Protein AF-S4RP82-F1 (afdb_monomer)

Organism: Petromyzon marinus (NCBI:txid7757)

Foldseek 3Di:
DDDPPPPPPDDDDPVRVVVVVVVVVVVVVVVVVVVVVVVVVVVVVVVVVVVVVVVVLVVLLVVLVVVLVVLVVVLVVLVVVLVVLVVLLVVLVVVLVVLVVVLVVLPVVLVVLVVVLVVQCPDDDPSNDDDVVNVVSVVSNVVSVVSNVVSVVSNVVSVVVSVVSVVVSVVSVVVSVVSVVVSVVSVVVSPDDPPDPPDDDDPCPPDDDDD

Secondary structure (DSSP, 8-state):
------PPPPPPPHHHHHHHHHHHHHHHHHHHHHHHHHHHHHHHHHHHHHHHHHHHHHHHHHHHHHHHHHHHHHHHHHHHHHHHHHHHHHHHHHHHHHHHHHHHHTHHHHHHHHHHHHHHHT--GGG----HHHHHHHHHHHHHHHHHHHHHHHHHHHHHHHHHHHHHHHHHHHHHHHHHHHHHHHHHHHH--TT-TT----S-TT-PPP-

Solvent-accessible surface area (backbone atoms only — not comparable to full-atom values): 11862 Å² total; per-residue (Å²): 134,82,83,82,82,74,75,82,71,90,81,77,52,73,65,60,50,49,55,49,51,50,51,52,51,53,52,51,48,54,53,50,51,53,53,48,50,52,56,49,51,52,49,52,51,51,52,51,50,52,52,49,52,54,50,54,51,48,54,51,45,52,53,47,51,53,47,46,56,52,48,50,55,47,38,56,50,45,51,52,52,44,53,51,50,52,52,49,43,53,54,42,52,50,52,30,54,52,36,52,52,54,44,58,62,48,51,58,60,45,51,51,42,50,50,55,50,52,61,50,72,69,42,62,74,88,69,50,64,95,46,76,63,59,56,48,39,56,50,50,44,54,50,51,51,52,50,42,56,51,33,53,50,52,35,52,53,36,51,55,51,41,54,53,50,53,54,52,45,53,51,46,55,50,53,36,52,56,43,52,52,50,44,52,52,50,51,54,59,62,69,58,52,97,81,37,88,89,65,73,88,60,98,58,81,83,66,78,79,85,129

Radius of gyration: 48.93 Å; Cα contacts (8 Å, |Δi|>4): 76; chains: 1; bounding box: 99×49×144 Å

Nearest PDB structures (foldseek):
  7ung-assembly1_B1  TM=8.845E-01  e=2.059E-11  Homo sapiens
  8otz-assembly1_Cv  TM=8.647E-01  e=1.000E-10  Bos taurus
  8to0-assembly1_AE  TM=8.559E-01  e=5.329E-07  Mus musculus
  8snb-assembly1_8G  TM=8.980E-01  e=2.589E-06  Strongylocentrotus purpuratus
  8iyj-assembly1_A1  TM=8.796E-01  e=6.110E-05  Mus musculus

InterPro domains:
  IPR000435 Tektins [PTHR19960] (6-211)
  IPR048256 Tektin-like [PF03148] (17-210)

Structure (mmCIF, N/CA/C/O backbone):
data_AF-S4RP82-F1
#
_entry.id   AF-S4RP82-F1
#
loop_
_atom_site.group_PDB
_atom_site.id
_atom_site.type_symbol
_atom_site.label_atom_id
_atom_site.label_alt_id
_atom_site.label_comp_id
_atom_site.label_asym_id
_atom_site.label_entity_id
_atom_site.label_seq_id
_atom_site.pdbx_PDB_ins_code
_atom_site.Cartn_x
_atom_site.Cartn_y
_atom_site.Cartn_z
_atom_site.occupancy
_atom_site.B_iso_or_equiv
_atom_site.auth_seq_id
_atom_site.auth_comp_id
_atom_site.auth_asym_id
_atom_site.auth_atom_id
_atom_site.pdbx_PDB_model_num
ATOM 1 N N . MET A 1 1 ? 63.946 39.277 -79.808 1.00 40.47 1 MET A N 1
ATOM 2 C CA . MET A 1 1 ? 64.278 38.768 -78.463 1.00 40.47 1 MET A CA 1
ATOM 3 C C . MET A 1 1 ? 63.716 37.362 -78.322 1.00 40.47 1 MET A C 1
ATOM 5 O O . MET A 1 1 ? 62.527 37.186 -78.526 1.00 40.47 1 MET A O 1
ATOM 9 N N . LEU A 1 2 ? 64.615 36.411 -78.052 1.00 43.19 2 LEU A N 1
ATOM 10 C CA . LEU A 1 2 ? 64.436 35.091 -77.428 1.00 43.19 2 LEU A CA 1
ATOM 11 C C . LEU A 1 2 ? 63.219 34.245 -77.852 1.00 43.19 2 LEU A C 1
ATOM 13 O O . LEU A 1 2 ? 62.169 34.264 -77.219 1.00 43.19 2 LEU A O 1
ATOM 17 N N . GLY A 1 3 ? 63.427 33.405 -78.872 1.00 50.69 3 GLY A N 1
ATOM 18 C CA . GLY A 1 3 ? 62.609 32.214 -79.082 1.00 50.69 3 GLY A CA 1
ATOM 19 C C . GLY A 1 3 ? 62.839 31.228 -77.937 1.00 50.69 3 GLY A C 1
ATOM 20 O O . GLY A 1 3 ? 63.968 30.802 -77.691 1.00 50.69 3 GLY A O 1
ATOM 21 N N . VAL A 1 4 ? 61.775 30.895 -77.212 1.00 53.38 4 VAL A N 1
ATOM 22 C CA . VAL A 1 4 ? 61.801 29.883 -76.155 1.00 53.38 4 VAL A CA 1
ATOM 23 C C . VAL A 1 4 ? 62.087 28.528 -76.806 1.00 53.38 4 VAL A C 1
ATOM 25 O O . VAL A 1 4 ? 61.217 27.926 -77.428 1.00 53.38 4 VAL A O 1
ATOM 28 N N . SER A 1 5 ? 63.329 28.057 -76.686 1.00 54.50 5 SER A N 1
ATOM 29 C CA . SER A 1 5 ? 63.714 26.690 -77.037 1.00 54.50 5 SER A CA 1
ATOM 30 C C . SER A 1 5 ? 63.099 25.737 -76.012 1.00 54.50 5 SER A C 1
ATOM 32 O O . SER A 1 5 ? 63.667 25.473 -74.949 1.00 54.50 5 SER A O 1
ATOM 34 N N . VAL A 1 6 ? 61.886 25.265 -76.296 1.00 61.94 6 VAL A N 1
ATOM 35 C CA . VAL A 1 6 ? 61.278 24.166 -75.546 1.00 61.94 6 VAL A CA 1
ATOM 36 C C . VAL A 1 6 ? 62.047 22.906 -75.929 1.00 61.94 6 VAL A C 1
ATOM 38 O O . VAL A 1 6 ? 61.930 22.421 -77.054 1.00 61.94 6 VAL A O 1
ATOM 41 N N . LYS A 1 7 ? 62.876 22.393 -75.009 1.00 59.62 7 LYS A N 1
ATOM 42 C CA . LYS A 1 7 ? 63.561 21.102 -75.178 1.00 59.62 7 LYS A CA 1
ATOM 43 C C . LYS A 1 7 ? 62.531 20.060 -75.641 1.00 59.62 7 LYS A C 1
ATOM 45 O O . LYS A 1 7 ? 61.513 19.921 -74.958 1.00 59.62 7 LYS A O 1
ATOM 50 N N . PRO A 1 8 ? 62.756 19.319 -76.745 1.00 62.16 8 PRO A N 1
ATOM 51 C CA . PRO A 1 8 ? 61.853 18.238 -77.105 1.00 62.16 8 PRO A CA 1
ATOM 52 C C . PRO A 1 8 ? 61.849 17.241 -75.946 1.00 62.16 8 PRO A C 1
ATOM 54 O O . PRO A 1 8 ? 62.895 16.713 -75.563 1.00 62.16 8 PRO A O 1
ATOM 57 N N . GLY A 1 9 ? 60.677 17.053 -75.337 1.00 72.25 9 GLY A N 1
ATOM 58 C CA . GLY A 1 9 ? 60.501 16.094 -74.254 1.00 72.25 9 GLY A CA 1
ATOM 59 C C . GLY A 1 9 ? 60.969 14.707 -74.693 1.00 72.25 9 GLY A C 1
ATOM 60 O O . GLY A 1 9 ? 60.869 14.354 -75.871 1.00 72.25 9 GLY A O 1
ATOM 61 N N . ARG A 1 10 ? 61.506 13.928 -73.748 1.00 81.00 10 ARG A N 1
ATOM 62 C CA . ARG A 1 10 ? 61.906 12.534 -73.979 1.00 81.00 10 ARG A CA 1
ATOM 63 C C . ARG A 1 10 ? 60.767 11.791 -74.691 1.00 81.00 10 ARG A C 1
ATOM 65 O O . ARG A 1 10 ? 59.638 11.788 -74.206 1.00 81.00 10 ARG A O 1
ATOM 72 N N . ARG A 1 11 ? 61.063 11.192 -75.848 1.00 79.25 11 ARG A N 1
ATOM 73 C CA . ARG A 1 11 ? 60.114 10.352 -76.589 1.00 79.25 11 ARG 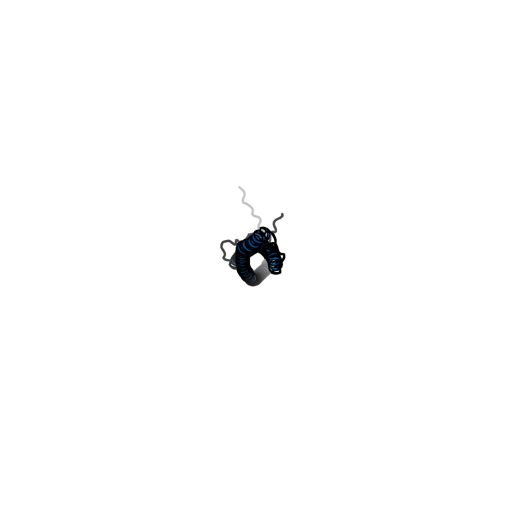A CA 1
ATOM 74 C C . ARG A 1 11 ? 60.120 8.960 -75.974 1.00 79.25 11 ARG A C 1
ATOM 76 O O . ARG A 1 11 ? 61.193 8.414 -75.735 1.00 79.25 11 ARG A O 1
ATOM 83 N N . PHE A 1 12 ? 58.938 8.424 -75.710 1.00 85.38 12 PHE A N 1
ATOM 84 C CA . PHE A 1 12 ? 58.774 7.077 -75.177 1.00 85.38 12 PHE A CA 1
ATOM 85 C C . PHE A 1 12 ? 58.645 6.069 -76.319 1.00 85.38 12 PHE A C 1
ATOM 87 O O . PHE A 1 12 ? 58.091 6.382 -77.377 1.00 85.38 12 PHE A O 1
ATOM 94 N N . THR A 1 13 ? 59.164 4.867 -76.105 1.00 91.19 13 THR A N 1
ATOM 95 C CA . THR A 1 13 ? 58.977 3.729 -77.010 1.00 91.19 13 THR A CA 1
ATOM 96 C C . THR A 1 13 ? 57.573 3.141 -76.857 1.00 91.19 13 THR A C 1
ATOM 98 O O . THR A 1 13 ? 56.897 3.351 -75.850 1.00 91.19 13 THR A O 1
ATOM 101 N N . VAL A 1 14 ? 57.127 2.372 -77.854 1.00 87.94 14 VAL A N 1
ATOM 102 C CA . VAL A 1 14 ? 55.831 1.672 -77.801 1.00 87.94 14 VAL A CA 1
ATOM 103 C C . VAL A 1 14 ? 55.762 0.720 -76.597 1.00 87.94 14 VAL A C 1
ATOM 105 O O . VAL A 1 14 ? 54.728 0.658 -75.940 1.00 87.94 14 VAL A O 1
ATOM 108 N N . GLY A 1 15 ? 56.875 0.060 -76.247 1.00 92.50 15 GLY A N 1
ATOM 109 C CA . GLY A 1 15 ? 56.981 -0.768 -75.039 1.00 92.50 15 GLY A CA 1
ATOM 110 C C . GLY A 1 15 ? 56.758 0.029 -73.749 1.00 92.50 15 GLY A C 1
ATOM 111 O O . GLY A 1 15 ? 55.872 -0.311 -72.976 1.00 92.50 15 GLY A O 1
ATOM 112 N N . GLU A 1 16 ? 57.454 1.160 -73.569 1.00 89.94 16 GLU A N 1
ATOM 113 C CA . GLU A 1 16 ? 57.267 2.033 -72.391 1.00 89.94 16 GLU A CA 1
ATOM 114 C C . GLU A 1 16 ? 55.829 2.580 -72.273 1.00 89.94 16 GLU A C 1
ATOM 116 O O . GLU A 1 16 ? 55.328 2.801 -71.166 1.00 89.94 16 GLU A O 1
ATOM 121 N N . TRP A 1 17 ? 55.146 2.809 -73.402 1.00 89.12 17 TRP A N 1
ATOM 122 C CA . TRP A 1 17 ? 53.734 3.199 -73.412 1.00 89.12 17 TRP A CA 1
ATOM 123 C C . TRP A 1 17 ? 52.813 2.055 -72.969 1.00 89.12 17 TRP A C 1
ATOM 125 O O . TRP A 1 17 ? 51.927 2.289 -72.142 1.00 89.12 17 TRP A O 1
ATOM 135 N N . HIS A 1 18 ? 53.044 0.830 -73.455 1.00 93.81 18 HIS A N 1
ATOM 136 C CA . HIS A 1 18 ? 52.304 -0.357 -73.019 1.00 93.81 18 HIS A CA 1
ATOM 137 C C . HIS A 1 18 ? 52.512 -0.647 -71.530 1.00 93.81 18 HIS A C 1
ATOM 139 O O . HIS A 1 18 ? 51.520 -0.779 -70.816 1.00 93.81 18 HIS A O 1
ATOM 145 N N . ASP A 1 19 ? 53.756 -0.628 -71.044 1.00 92.25 19 ASP A N 1
ATOM 146 C CA . ASP A 1 19 ? 54.082 -0.849 -69.629 1.00 92.25 19 ASP A CA 1
ATOM 147 C C . ASP A 1 19 ? 53.399 0.194 -68.729 1.00 92.25 19 ASP A C 1
ATOM 149 O O . ASP A 1 19 ? 52.853 -0.115 -67.666 1.00 92.25 19 ASP A O 1
ATOM 153 N N . SER A 1 20 ? 53.382 1.460 -69.162 1.00 91.75 20 SER A N 1
ATOM 154 C CA . SER A 1 20 ? 52.676 2.530 -68.454 1.00 91.75 20 SER A CA 1
ATOM 155 C C . SER A 1 20 ? 51.159 2.311 -68.454 1.00 91.75 20 SER A C 1
ATOM 157 O O . SER A 1 20 ? 50.519 2.452 -67.409 1.00 91.75 20 SER A O 1
ATOM 159 N N . GLY A 1 21 ? 50.580 1.929 -69.597 1.00 93.00 21 GLY A N 1
ATOM 160 C CA . GLY A 1 21 ? 49.156 1.621 -69.734 1.00 93.00 21 GLY A CA 1
ATOM 161 C C . GLY A 1 21 ? 48.723 0.434 -68.873 1.00 93.00 21 GLY A C 1
ATOM 162 O O . GLY A 1 21 ? 47.712 0.522 -68.172 1.00 93.00 21 GLY A O 1
ATOM 163 N N . GLU A 1 22 ? 49.515 -0.638 -68.851 1.00 94.56 22 GLU A N 1
ATOM 164 C CA . GLU A 1 22 ? 49.288 -1.811 -68.007 1.00 94.56 22 GLU A CA 1
ATOM 165 C C . GLU A 1 22 ? 49.383 -1.448 -66.524 1.00 94.56 22 GLU A C 1
ATOM 167 O O . GLU A 1 22 ? 48.482 -1.773 -65.748 1.00 94.56 22 GLU A O 1
ATOM 172 N N . ARG A 1 23 ? 50.404 -0.680 -66.126 1.00 95.06 23 ARG A N 1
ATOM 173 C CA . ARG A 1 23 ? 50.560 -0.211 -64.743 1.00 95.06 23 ARG A CA 1
ATOM 174 C C . ARG A 1 23 ? 49.388 0.663 -64.292 1.00 95.06 23 ARG A C 1
ATOM 176 O O . ARG A 1 23 ? 48.913 0.514 -63.166 1.00 95.06 23 ARG A O 1
ATOM 183 N N . VAL A 1 24 ? 48.901 1.559 -65.153 1.00 94.50 24 VAL A N 1
ATOM 184 C CA . VAL A 1 24 ? 47.718 2.389 -64.869 1.00 94.50 24 VAL A CA 1
ATOM 185 C C . VAL A 1 24 ? 46.457 1.527 -64.779 1.00 94.50 24 VAL A C 1
ATOM 187 O O . VAL A 1 24 ? 45.679 1.701 -63.841 1.00 94.50 24 VAL A O 1
ATOM 190 N N . SER A 1 25 ? 46.269 0.580 -65.699 1.00 95.75 25 SER A N 1
ATOM 191 C CA . SER A 1 25 ? 45.120 -0.335 -65.714 1.00 95.75 25 SER A CA 1
ATOM 192 C C . SER A 1 25 ? 45.084 -1.229 -64.469 1.00 95.75 25 SER A C 1
ATOM 194 O O . SER A 1 25 ? 44.071 -1.277 -63.768 1.00 95.75 25 SER A O 1
ATOM 196 N N . SER A 1 26 ? 46.213 -1.854 -64.126 1.00 95.75 26 SER A N 1
ATOM 197 C CA . SER A 1 26 ? 46.382 -2.685 -62.930 1.00 95.75 26 SER A CA 1
ATOM 198 C C . SER A 1 26 ? 46.174 -1.873 -61.644 1.00 95.75 26 SER A C 1
ATOM 200 O O . SER A 1 26 ? 45.403 -2.267 -60.765 1.00 95.75 26 SER A O 1
ATOM 202 N N . GLY A 1 27 ? 46.749 -0.666 -61.567 1.00 96.06 27 GLY A N 1
ATOM 203 C CA . GLY A 1 27 ? 46.527 0.252 -60.448 1.00 96.06 27 GLY A CA 1
ATOM 204 C C . GLY A 1 27 ? 45.064 0.689 -60.304 1.00 96.06 27 GLY A C 1
ATOM 205 O O . GLY A 1 27 ? 44.546 0.764 -59.187 1.00 96.06 27 GLY A O 1
ATOM 206 N N . ALA A 1 28 ? 44.367 0.946 -61.414 1.00 95.69 28 ALA A N 1
ATOM 207 C CA . ALA A 1 28 ? 42.941 1.263 -61.409 1.00 95.69 28 ALA A CA 1
ATOM 208 C C . ALA A 1 28 ? 42.093 0.061 -60.966 1.00 95.69 28 ALA A C 1
ATOM 210 O O . ALA A 1 28 ? 41.152 0.235 -60.190 1.00 95.69 28 ALA A O 1
ATOM 211 N N . GLN A 1 29 ? 42.437 -1.151 -61.408 1.00 96.44 29 GLN A N 1
ATOM 212 C CA . GLN A 1 29 ? 41.754 -2.378 -61.007 1.00 96.44 29 GLN A CA 1
ATOM 213 C C . GLN A 1 29 ? 41.885 -2.626 -59.500 1.00 96.44 29 GLN A C 1
ATOM 215 O O . GLN A 1 29 ? 40.865 -2.738 -58.822 1.00 96.44 29 GLN A O 1
ATOM 220 N N . SER A 1 30 ? 43.103 -2.560 -58.956 1.00 96.44 30 SER A N 1
ATOM 221 C CA . SER A 1 30 ? 43.349 -2.698 -57.515 1.00 96.44 30 SER A CA 1
ATOM 222 C C . SER A 1 30 ? 42.544 -1.682 -56.688 1.00 96.44 30 SER A C 1
ATOM 224 O O . SER A 1 30 ? 41.874 -2.047 -55.721 1.00 96.44 30 SER A O 1
ATOM 226 N N . ARG A 1 31 ? 42.500 -0.408 -57.111 1.00 95.94 31 ARG A N 1
ATOM 227 C CA . ARG A 1 31 ? 41.681 0.624 -56.444 1.00 95.94 31 ARG A CA 1
ATOM 228 C C . ARG A 1 31 ? 40.180 0.326 -56.513 1.00 95.94 31 ARG A C 1
ATOM 230 O O . ARG A 1 31 ? 39.471 0.578 -55.537 1.00 95.94 31 ARG A O 1
ATOM 237 N N . ARG A 1 32 ? 39.680 -0.196 -57.641 1.00 96.06 32 ARG A N 1
ATOM 238 C CA . ARG A 1 32 ? 38.273 -0.613 -57.780 1.00 96.06 32 ARG A CA 1
ATOM 239 C C . ARG A 1 32 ? 37.935 -1.768 -56.845 1.00 96.06 32 ARG A C 1
ATOM 241 O O . ARG A 1 32 ? 36.848 -1.748 -56.267 1.00 96.06 32 ARG A O 1
ATOM 248 N N . ASP A 1 33 ? 38.847 -2.716 -56.673 1.00 97.06 33 ASP A N 1
ATOM 249 C CA . ASP A 1 33 ? 38.646 -3.877 -55.805 1.00 97.06 33 ASP A CA 1
ATOM 250 C C . ASP A 1 33 ? 38.643 -3.474 -54.325 1.00 97.06 33 ASP A C 1
ATOM 252 O O . ASP A 1 33 ? 37.697 -3.806 -53.610 1.00 97.06 33 ASP A O 1
ATOM 256 N N . VAL A 1 34 ? 39.586 -2.628 -53.890 1.00 96.88 34 VAL A N 1
ATOM 257 C CA . VAL A 1 34 ? 39.577 -2.044 -52.532 1.00 96.88 34 VAL A CA 1
ATOM 258 C C . VAL A 1 34 ? 38.295 -1.239 -52.287 1.00 96.88 34 VAL A C 1
ATOM 260 O O . VAL A 1 34 ? 37.609 -1.442 -51.286 1.00 96.88 34 VAL A O 1
ATOM 263 N N . SER A 1 35 ? 37.906 -0.368 -53.225 1.00 97.25 35 SER A N 1
ATOM 264 C CA . SER A 1 35 ? 36.664 0.412 -53.122 1.00 97.25 35 SER A CA 1
ATOM 265 C C . SER A 1 35 ? 35.413 -0.472 -53.074 1.00 97.25 35 SER A C 1
ATOM 267 O O . SER A 1 35 ? 34.431 -0.140 -52.403 1.00 97.25 35 SER A O 1
ATOM 269 N N . ARG A 1 36 ? 35.404 -1.592 -53.804 1.00 96.81 36 ARG A N 1
ATOM 270 C CA . ARG A 1 36 ? 34.314 -2.572 -53.757 1.00 96.81 36 ARG A CA 1
ATOM 271 C C . ARG A 1 36 ? 34.254 -3.240 -52.386 1.00 96.81 36 ARG A C 1
ATOM 273 O O . ARG A 1 36 ? 33.168 -3.261 -51.814 1.00 96.81 36 ARG A O 1
ATOM 280 N N . SER A 1 37 ? 35.392 -3.697 -51.863 1.00 97.44 37 SER A N 1
ATOM 281 C CA . SER A 1 37 ? 35.497 -4.331 -50.545 1.00 97.44 37 SER A CA 1
ATOM 282 C C . SER A 1 37 ? 34.969 -3.416 -49.442 1.00 97.44 37 SER A C 1
ATOM 284 O O . SER A 1 37 ? 34.031 -3.785 -48.743 1.00 97.44 37 SER A O 1
ATOM 286 N N . VAL A 1 38 ? 35.463 -2.174 -49.369 1.00 97.19 38 VAL A N 1
ATOM 287 C CA . VAL A 1 38 ? 35.032 -1.197 -48.351 1.00 97.19 38 VAL A CA 1
ATOM 288 C C . VAL A 1 38 ? 33.531 -0.913 -48.441 1.00 97.19 38 VAL A C 1
ATOM 290 O O . VAL A 1 38 ? 32.840 -0.857 -47.429 1.00 97.19 38 VAL A O 1
ATOM 293 N N . ARG A 1 39 ? 32.975 -0.763 -49.652 1.00 96.69 39 ARG A N 1
ATOM 294 C CA . ARG A 1 39 ? 31.526 -0.546 -49.820 1.00 96.69 39 ARG A CA 1
ATOM 295 C C . ARG A 1 39 ? 30.692 -1.769 -49.453 1.00 96.69 39 ARG A C 1
ATOM 297 O O . ARG A 1 39 ? 29.528 -1.602 -49.095 1.00 96.69 39 ARG A O 1
ATOM 304 N N . GLN A 1 40 ? 31.220 -2.976 -49.626 1.00 97.12 40 GLN A N 1
ATOM 305 C CA . GLN A 1 40 ? 30.537 -4.205 -49.233 1.00 97.12 40 GLN A CA 1
ATOM 306 C C . GLN A 1 40 ? 30.548 -4.358 -47.712 1.00 97.12 40 GLN A C 1
ATOM 308 O O . GLN A 1 40 ? 29.496 -4.598 -47.126 1.00 97.12 40 GLN A O 1
ATOM 313 N N . GLU A 1 41 ? 31.694 -4.123 -47.082 1.00 97.00 41 GLU A N 1
ATOM 314 C CA . GLU A 1 41 ? 31.848 -4.123 -45.628 1.00 97.00 41 GLU A CA 1
ATOM 315 C C . GLU A 1 41 ? 30.962 -3.059 -44.967 1.00 97.00 41 GLU A C 1
ATOM 317 O O . GLU A 1 41 ? 30.207 -3.369 -44.050 1.00 97.00 41 GLU A O 1
ATOM 322 N N . ALA A 1 42 ? 30.938 -1.834 -45.500 1.00 96.12 42 ALA A N 1
ATOM 323 C CA . ALA A 1 42 ? 30.072 -0.769 -44.996 1.00 96.12 42 ALA A CA 1
ATOM 324 C C . ALA A 1 42 ? 28.576 -1.117 -45.098 1.00 96.12 42 ALA A C 1
ATOM 326 O O . ALA A 1 42 ? 27.801 -0.790 -44.199 1.00 96.12 42 ALA A O 1
ATOM 327 N N . ARG A 1 43 ? 28.151 -1.788 -46.181 1.00 96.50 43 ARG A N 1
ATOM 328 C CA . ARG A 1 43 ? 26.769 -2.281 -46.307 1.00 96.50 43 ARG A CA 1
ATOM 329 C C . ARG A 1 43 ? 26.475 -3.361 -45.278 1.00 96.50 43 ARG A C 1
ATOM 331 O O . ARG A 1 43 ? 25.469 -3.257 -44.589 1.00 96.50 43 ARG A O 1
ATOM 338 N N . HIS A 1 44 ? 27.372 -4.335 -45.148 1.00 96.38 44 HIS A N 1
ATOM 339 C CA . HIS A 1 44 ? 27.233 -5.413 -44.178 1.00 96.38 44 HIS A CA 1
ATOM 340 C C . HIS A 1 44 ? 27.112 -4.875 -42.748 1.00 96.38 44 HIS A C 1
ATOM 342 O O . HIS A 1 44 ? 26.172 -5.232 -42.045 1.00 96.38 44 HIS A O 1
ATOM 348 N N . LEU A 1 45 ? 27.990 -3.948 -42.356 1.00 95.12 45 LEU A N 1
ATOM 349 C CA . LEU A 1 45 ? 27.961 -3.318 -41.038 1.00 95.12 45 LEU A CA 1
ATOM 350 C C . LEU A 1 45 ? 26.664 -2.536 -40.803 1.00 95.12 45 LEU A C 1
ATOM 352 O O . LEU A 1 45 ? 26.079 -2.618 -39.725 1.00 95.12 45 LEU A O 1
ATOM 356 N N . ARG A 1 46 ? 26.181 -1.796 -41.809 1.00 93.94 46 ARG A N 1
ATOM 357 C CA . ARG A 1 46 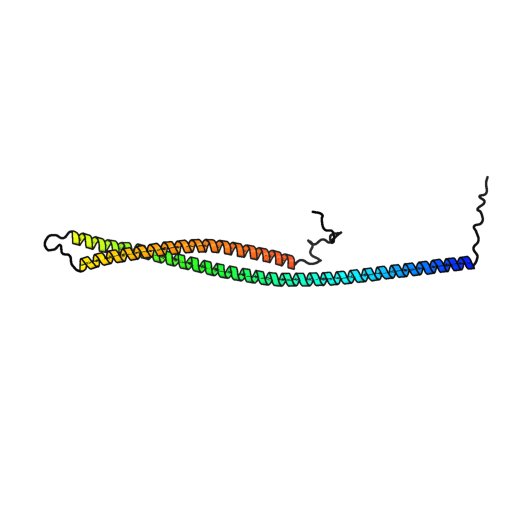? 24.910 -1.066 -41.710 1.00 93.94 46 ARG A CA 1
ATOM 358 C C . ARG A 1 46 ? 23.731 -2.016 -41.516 1.00 93.94 46 ARG A C 1
ATOM 360 O O . ARG A 1 46 ? 22.865 -1.741 -40.689 1.00 93.94 46 ARG A O 1
ATOM 367 N N . ASP A 1 47 ? 23.696 -3.113 -42.263 1.00 96.06 47 ASP A N 1
ATOM 368 C CA . ASP A 1 47 ? 22.614 -4.092 -42.184 1.00 96.06 47 ASP A CA 1
ATOM 369 C C . ASP A 1 47 ? 22.658 -4.845 -40.844 1.00 96.06 47 ASP A C 1
ATOM 371 O O . ASP A 1 47 ? 21.625 -4.998 -40.192 1.00 96.06 47 ASP A O 1
ATOM 375 N N . GLN A 1 48 ? 23.854 -5.220 -40.376 1.00 96.19 48 GLN A N 1
ATOM 376 C CA . GLN A 1 48 ? 24.064 -5.815 -39.055 1.00 96.19 48 GLN A CA 1
ATOM 377 C C . GLN A 1 48 ? 23.626 -4.864 -37.934 1.00 96.19 48 GLN A C 1
ATOM 379 O O . GLN A 1 48 ? 22.849 -5.263 -37.069 1.00 96.19 48 GLN A O 1
ATOM 384 N N . SER A 1 49 ? 24.066 -3.603 -37.969 1.00 92.38 49 SER A N 1
ATOM 385 C CA . SER A 1 49 ? 23.690 -2.592 -36.976 1.00 92.38 49 SER A CA 1
ATOM 386 C C . SER A 1 49 ? 22.184 -2.344 -36.969 1.00 92.38 49 SER A C 1
ATOM 388 O O . SER A 1 49 ? 21.595 -2.266 -35.898 1.00 92.38 49 SER A O 1
ATOM 390 N N . ASN A 1 50 ? 21.547 -2.252 -38.139 1.00 92.25 50 ASN A N 1
ATOM 391 C CA . ASN A 1 50 ? 20.099 -2.067 -38.245 1.00 92.25 50 ASN A CA 1
ATOM 392 C C . ASN A 1 50 ? 19.332 -3.256 -37.651 1.00 92.25 50 ASN A C 1
ATOM 394 O O . ASN A 1 50 ? 18.365 -3.067 -36.916 1.00 92.25 50 ASN A O 1
ATOM 398 N N . ASN A 1 51 ? 19.770 -4.482 -37.946 1.00 95.94 51 ASN A N 1
ATOM 399 C CA . ASN A 1 51 ? 19.162 -5.683 -37.383 1.00 95.94 51 ASN A CA 1
ATOM 400 C C . ASN A 1 51 ? 19.334 -5.730 -35.863 1.00 95.94 51 ASN A C 1
ATOM 402 O O . ASN A 1 51 ? 18.354 -5.970 -35.164 1.00 95.94 51 ASN A O 1
ATOM 406 N N . GLN A 1 52 ? 20.536 -5.444 -35.357 1.00 94.44 52 GLN A N 1
ATOM 407 C CA . GLN A 1 52 ? 20.797 -5.398 -33.920 1.00 94.44 52 GLN A CA 1
ATOM 408 C C . GLN A 1 52 ? 19.917 -4.351 -33.228 1.00 94.44 52 GLN A C 1
ATOM 410 O O . GLN A 1 52 ? 19.227 -4.678 -32.273 1.00 94.44 52 GLN A O 1
ATOM 415 N N . THR A 1 53 ? 19.842 -3.129 -33.766 1.00 91.31 53 THR A N 1
ATOM 416 C CA . THR A 1 53 ? 18.984 -2.069 -33.215 1.00 91.31 53 THR A CA 1
ATOM 417 C C . THR A 1 53 ? 17.516 -2.487 -33.160 1.00 91.31 53 THR A C 1
ATOM 419 O O . THR A 1 53 ? 16.856 -2.240 -32.157 1.00 91.31 53 THR A O 1
ATOM 422 N N . LYS A 1 54 ? 16.990 -3.144 -34.203 1.00 93.56 54 LYS A N 1
ATOM 423 C CA . LYS A 1 54 ? 15.604 -3.640 -34.196 1.00 93.56 54 LYS A CA 1
ATOM 424 C C . LYS A 1 54 ? 15.373 -4.696 -33.118 1.00 93.56 54 LYS A C 1
ATOM 426 O O . LYS A 1 54 ? 14.339 -4.653 -32.459 1.00 93.56 54 LYS A O 1
ATOM 431 N N . TRP A 1 55 ? 16.316 -5.624 -32.950 1.00 96.62 55 TRP A N 1
ATOM 432 C CA . TRP A 1 55 ? 16.238 -6.651 -31.912 1.00 96.62 55 TRP A CA 1
ATOM 433 C C . TRP A 1 55 ? 16.295 -6.049 -30.510 1.00 96.62 55 TRP A C 1
ATOM 435 O O . TRP A 1 55 ? 15.422 -6.345 -29.702 1.00 96.62 55 TRP A O 1
ATOM 445 N N . ASP A 1 56 ? 17.243 -5.149 -30.252 1.00 93.81 56 ASP A N 1
ATOM 446 C CA . ASP A 1 56 ? 17.388 -4.482 -28.953 1.00 93.81 56 ASP A CA 1
ATOM 447 C C . ASP A 1 56 ? 16.154 -3.636 -28.610 1.00 93.81 56 ASP A C 1
ATOM 449 O O . ASP A 1 56 ? 15.689 -3.631 -27.469 1.00 93.81 56 ASP A O 1
ATOM 453 N N . GLN A 1 57 ? 15.585 -2.939 -29.602 1.00 93.19 57 GLN A N 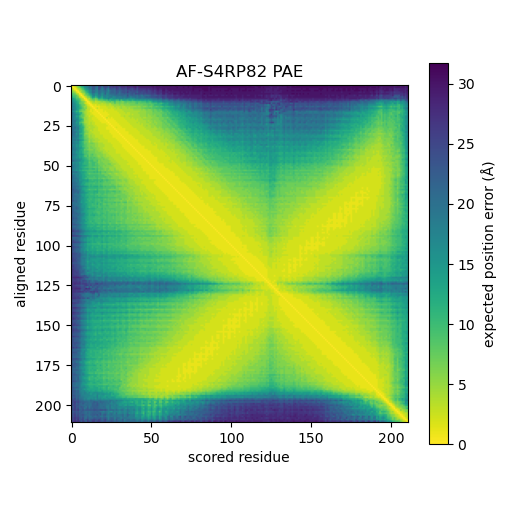1
ATOM 454 C CA . GLN A 1 57 ? 14.336 -2.189 -29.440 1.00 93.19 57 GLN A CA 1
ATOM 455 C C . GLN A 1 57 ? 13.155 -3.111 -29.136 1.00 93.19 57 GLN A C 1
ATOM 457 O O . GLN A 1 57 ? 12.332 -2.784 -28.284 1.00 93.19 57 GLN A O 1
ATOM 462 N N . HIS A 1 58 ? 13.062 -4.254 -29.818 1.00 95.44 58 HIS A N 1
ATOM 463 C CA . HIS A 1 58 ? 12.012 -5.231 -29.559 1.00 95.44 58 HIS A CA 1
ATOM 464 C C . HIS A 1 58 ? 12.123 -5.816 -28.146 1.00 95.44 58 HIS A C 1
ATOM 466 O O . HIS A 1 58 ? 11.149 -5.746 -27.403 1.00 95.44 58 HIS A O 1
ATOM 472 N N . ASP A 1 59 ? 13.305 -6.295 -27.748 1.00 96.75 59 ASP A N 1
ATOM 473 C CA . ASP A 1 59 ? 13.556 -6.839 -26.404 1.00 96.75 59 ASP A CA 1
ATOM 474 C C . ASP A 1 59 ? 13.282 -5.791 -25.313 1.00 96.75 59 ASP A C 1
ATOM 476 O O . ASP A 1 59 ? 12.585 -6.075 -24.339 1.00 96.75 59 ASP A O 1
ATOM 480 N N . SER A 1 60 ? 13.727 -4.544 -25.508 1.00 95.38 60 SER A N 1
ATOM 481 C CA . SER A 1 60 ? 13.442 -3.446 -24.572 1.00 95.38 60 SER A CA 1
ATOM 482 C C . SER A 1 60 ? 11.941 -3.173 -24.438 1.00 95.38 60 SER A C 1
A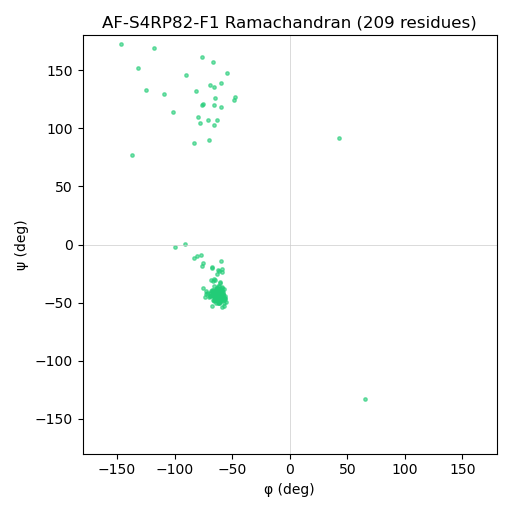TOM 484 O O . SER A 1 60 ? 11.443 -3.010 -23.325 1.00 95.38 60 SER A O 1
ATOM 486 N N . ASN A 1 61 ? 11.205 -3.155 -25.553 1.00 95.56 61 ASN A N 1
ATOM 487 C CA . ASN A 1 61 ? 9.758 -2.937 -25.554 1.00 95.56 61 ASN A CA 1
ATOM 488 C C . ASN A 1 61 ? 9.000 -4.078 -24.869 1.00 95.56 61 ASN A C 1
ATOM 490 O O . ASN A 1 61 ? 8.086 -3.806 -24.094 1.00 95.56 61 ASN A O 1
ATOM 494 N N . THR A 1 62 ? 9.394 -5.330 -25.106 1.00 97.25 62 THR A N 1
ATOM 495 C CA . THR A 1 62 ? 8.799 -6.494 -24.437 1.00 97.25 62 THR A CA 1
ATOM 496 C C . THR A 1 62 ? 9.030 -6.439 -22.928 1.00 97.25 62 THR A C 1
ATOM 498 O O . THR A 1 62 ? 8.086 -6.594 -22.157 1.00 97.25 62 THR A O 1
ATOM 501 N N . ARG A 1 63 ? 10.249 -6.117 -22.480 1.00 97.31 63 ARG A N 1
ATOM 502 C CA . ARG A 1 63 ? 10.543 -5.960 -21.045 1.00 97.31 63 ARG A CA 1
ATOM 503 C C . ARG A 1 63 ? 9.759 -4.816 -20.403 1.00 97.31 63 ARG A C 1
ATOM 505 O O . ARG A 1 63 ? 9.334 -4.942 -19.256 1.00 97.31 63 ARG A O 1
ATOM 512 N N . LEU A 1 64 ? 9.563 -3.707 -21.122 1.00 97.00 64 LEU A N 1
ATOM 513 C CA . LEU A 1 64 ? 8.714 -2.606 -20.658 1.00 97.00 64 LEU A CA 1
ATOM 514 C C . LEU A 1 64 ? 7.258 -3.058 -20.497 1.00 97.00 64 LEU A C 1
ATOM 516 O O . LEU A 1 64 ? 6.661 -2.774 -19.466 1.00 97.00 64 LEU A O 1
AT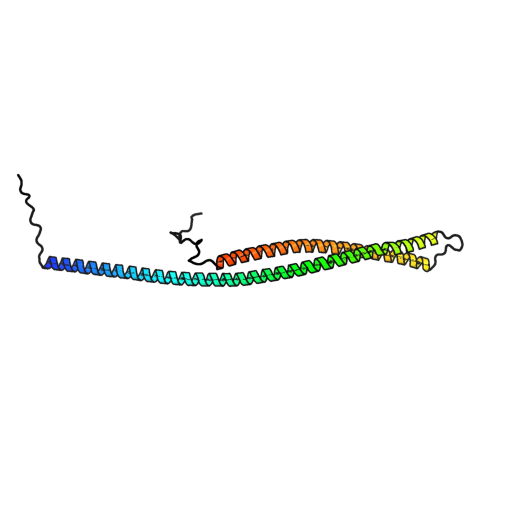OM 520 N N . GLU A 1 65 ? 6.703 -3.809 -21.448 1.00 97.69 65 GLU A N 1
ATOM 521 C CA . GLU A 1 65 ? 5.337 -4.348 -21.346 1.00 97.69 65 GLU A CA 1
ATOM 522 C C . GLU A 1 65 ? 5.165 -5.287 -20.145 1.00 97.69 65 GLU A C 1
ATOM 524 O O . GLU A 1 65 ? 4.205 -5.156 -19.379 1.00 97.69 65 GLU A O 1
ATOM 529 N N . GLU A 1 66 ? 6.113 -6.201 -19.930 1.00 97.81 66 GLU A N 1
ATOM 530 C CA . GLU A 1 66 ? 6.110 -7.107 -18.776 1.00 97.81 66 GLU A CA 1
ATOM 531 C C . GLU A 1 66 ? 6.185 -6.340 -17.449 1.00 97.81 66 GLU A C 1
ATOM 533 O O . GLU A 1 66 ? 5.466 -6.651 -16.486 1.00 97.81 66 GLU A O 1
ATOM 538 N N . ARG A 1 67 ? 7.033 -5.307 -17.393 1.00 97.75 67 ARG A N 1
ATOM 539 C CA . ARG A 1 67 ? 7.151 -4.423 -16.233 1.00 97.75 67 ARG A CA 1
ATOM 540 C C . ARG A 1 67 ? 5.859 -3.647 -15.999 1.00 97.75 67 ARG A C 1
ATOM 542 O O . ARG A 1 67 ? 5.370 -3.674 -14.873 1.00 97.75 67 ARG A O 1
ATOM 549 N N . MET A 1 68 ? 5.275 -3.036 -17.028 1.00 98.06 68 MET A N 1
ATOM 550 C CA . MET A 1 68 ? 4.000 -2.316 -16.936 1.00 98.06 68 MET A CA 1
ATOM 551 C C . MET A 1 68 ? 2.885 -3.228 -16.418 1.00 98.06 68 MET A C 1
ATOM 553 O O . MET A 1 68 ? 2.192 -2.866 -15.473 1.00 98.06 68 MET A O 1
ATOM 557 N N . SER A 1 69 ? 2.763 -4.449 -16.951 1.00 98.12 69 SER A N 1
ATOM 558 C CA . SER A 1 69 ? 1.803 -5.445 -16.451 1.00 98.12 69 SER A CA 1
ATOM 559 C C . SER A 1 69 ? 2.046 -5.796 -14.978 1.00 98.12 69 SER A C 1
ATOM 561 O O . SER A 1 69 ? 1.110 -5.992 -14.202 1.00 98.12 69 SER A O 1
ATOM 563 N N . SER A 1 70 ? 3.310 -5.878 -14.566 1.00 98.25 70 SER A N 1
ATOM 564 C CA . SER A 1 70 ? 3.673 -6.147 -13.175 1.00 98.25 70 SER A CA 1
ATOM 565 C C . SER A 1 70 ? 3.341 -4.978 -12.249 1.00 98.25 70 SER A C 1
ATOM 567 O O . SER A 1 70 ? 2.783 -5.208 -11.179 1.00 98.25 70 SER A O 1
ATOM 569 N N . VAL A 1 71 ? 3.647 -3.743 -12.651 1.00 98.19 71 VAL A N 1
ATOM 570 C CA . VAL A 1 71 ? 3.322 -2.523 -11.895 1.00 98.19 71 VAL A CA 1
ATOM 571 C C . VAL A 1 71 ? 1.809 -2.350 -11.788 1.00 98.19 71 VAL A C 1
ATOM 573 O O . VAL A 1 71 ? 1.317 -2.118 -10.690 1.00 98.19 71 VAL A O 1
ATOM 576 N N . GLN A 1 72 ? 1.064 -2.576 -12.871 1.00 98.25 72 GLN A N 1
ATOM 577 C CA . GLN A 1 72 ? -0.399 -2.528 -12.876 1.00 98.25 72 GLN A CA 1
ATOM 578 C C . GLN A 1 72 ? -1.010 -3.496 -11.848 1.00 98.25 72 GLN A C 1
ATOM 580 O O . GLN A 1 72 ? -1.842 -3.097 -11.038 1.00 98.25 72 GLN A O 1
ATOM 585 N N . ARG A 1 73 ? -0.528 -4.747 -11.798 1.00 98.44 73 ARG A N 1
ATOM 586 C CA . ARG A 1 73 ? -0.956 -5.721 -10.775 1.00 98.44 73 ARG A CA 1
ATOM 587 C C . ARG A 1 73 ? -0.647 -5.260 -9.348 1.00 98.44 73 ARG A C 1
ATOM 589 O O . ARG A 1 73 ? -1.376 -5.606 -8.421 1.00 98.44 73 ARG A O 1
ATOM 596 N N . TRP A 1 74 ? 0.447 -4.524 -9.150 1.00 98.25 74 TRP A N 1
ATOM 597 C CA . TRP A 1 74 ? 0.767 -3.938 -7.849 1.00 98.25 74 TRP A CA 1
ATOM 598 C C . TRP A 1 74 ? -0.162 -2.782 -7.493 1.00 98.25 74 TRP A C 1
ATOM 600 O O . TRP A 1 74 ? -0.613 -2.745 -6.353 1.00 98.25 74 TRP A O 1
ATOM 610 N N . VAL A 1 75 ? -0.485 -1.897 -8.440 1.00 98.31 75 VAL A N 1
ATOM 611 C CA . VAL A 1 75 ? -1.474 -0.822 -8.244 1.00 98.31 75 VAL A CA 1
ATOM 612 C C . VAL A 1 75 ? -2.818 -1.415 -7.823 1.00 98.31 75 VAL A C 1
ATOM 614 O O . VAL A 1 75 ? -3.350 -1.036 -6.786 1.00 98.31 75 VAL A O 1
ATOM 617 N N . GLU A 1 76 ? -3.314 -2.4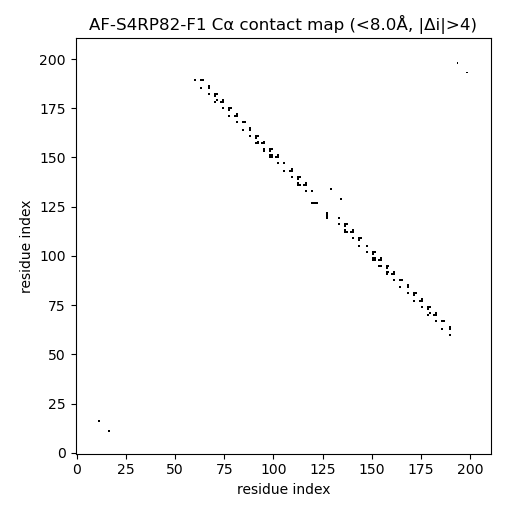19 -8.549 1.00 98.25 76 GLU A N 1
ATOM 618 C CA . GLU A 1 76 ? -4.576 -3.105 -8.229 1.00 98.25 76 GLU A CA 1
ATOM 619 C C . GLU A 1 76 ? -4.567 -3.715 -6.823 1.00 98.25 76 GLU A C 1
ATOM 621 O O . GLU A 1 76 ? -5.528 -3.573 -6.068 1.00 98.25 76 GLU A O 1
ATOM 626 N N . ARG A 1 77 ? -3.463 -4.366 -6.439 1.00 98.38 77 ARG A N 1
ATOM 627 C CA . ARG A 1 77 ? -3.322 -4.945 -5.099 1.00 98.38 77 ARG A CA 1
ATOM 628 C C . ARG A 1 77 ? -3.279 -3.878 -4.010 1.00 98.38 77 ARG A C 1
ATOM 630 O O . ARG A 1 77 ? -3.892 -4.071 -2.968 1.00 98.38 77 ARG A O 1
ATOM 637 N N . LEU A 1 78 ? -2.537 -2.794 -4.221 1.00 98.38 78 LEU A N 1
ATOM 638 C CA . LEU A 1 78 ? -2.448 -1.699 -3.257 1.00 98.38 78 LEU A CA 1
ATOM 639 C C . LEU A 1 78 ? -3.804 -1.013 -3.084 1.00 98.38 78 LEU A C 1
ATOM 641 O O . LEU A 1 78 ? -4.189 -0.740 -1.952 1.00 98.38 78 LEU A O 1
ATOM 645 N N . GLN A 1 79 ? -4.548 -0.815 -4.175 1.00 98.19 79 GLN A N 1
ATOM 646 C CA . GLN A 1 79 ? -5.894 -0.254 -4.129 1.00 98.19 79 GLN A CA 1
ATOM 647 C C . GLN A 1 79 ? -6.863 -1.164 -3.367 1.00 98.19 79 GLN A C 1
ATOM 649 O O . GLN A 1 79 ? -7.581 -0.685 -2.499 1.00 98.19 79 GLN A O 1
ATOM 654 N N . HIS A 1 80 ? -6.828 -2.479 -3.608 1.00 98.44 80 HIS A N 1
ATOM 655 C CA . HIS A 1 80 ? -7.638 -3.426 -2.835 1.00 98.44 80 HIS A CA 1
ATOM 656 C C . HIS A 1 80 ? -7.303 -3.377 -1.338 1.00 98.44 80 HIS A C 1
ATOM 658 O O . HIS A 1 80 ? -8.196 -3.314 -0.501 1.00 98.44 80 HIS A O 1
ATOM 664 N N . THR A 1 81 ? -6.015 -3.370 -0.983 1.00 98.25 81 THR A N 1
ATOM 665 C CA . THR A 1 81 ? -5.591 -3.251 0.421 1.00 98.25 81 THR A CA 1
ATOM 666 C C . THR A 1 81 ? -6.029 -1.920 1.036 1.00 98.25 81 THR A C 1
ATOM 668 O O . THR A 1 81 ? -6.357 -1.867 2.221 1.00 98.25 81 THR A O 1
ATOM 671 N N . LEU A 1 82 ? -6.033 -0.836 0.255 1.00 98.44 82 LEU A N 1
ATOM 672 C CA . LEU A 1 82 ? -6.522 0.466 0.695 1.00 98.44 82 LEU A CA 1
ATOM 673 C C . LEU A 1 82 ? -8.024 0.412 1.002 1.00 98.44 82 LEU A C 1
ATOM 675 O O . LEU A 1 82 ? -8.431 0.868 2.069 1.00 98.44 82 LEU A O 1
ATOM 679 N N . ASP A 1 83 ? -8.813 -0.210 0.124 1.00 98.44 83 ASP A N 1
ATOM 680 C CA . ASP A 1 83 ? -10.255 -0.394 0.309 1.00 98.44 83 ASP A CA 1
ATOM 681 C C . ASP A 1 83 ? -10.556 -1.262 1.550 1.00 98.44 83 ASP A C 1
ATOM 683 O O . ASP A 1 83 ? -11.419 -0.911 2.359 1.00 98.44 83 ASP A O 1
ATOM 687 N N . ASP A 1 84 ? -9.800 -2.348 1.758 1.00 98.50 84 ASP A N 1
ATOM 688 C CA . ASP A 1 84 ? -9.894 -3.194 2.958 1.00 98.50 84 ASP A CA 1
ATOM 689 C C . ASP A 1 84 ? -9.548 -2.408 4.234 1.00 98.50 84 ASP A C 1
ATOM 691 O O . ASP A 1 84 ? -10.229 -2.519 5.256 1.00 98.50 84 ASP A O 1
ATOM 695 N N . THR A 1 85 ? -8.502 -1.579 4.175 1.00 98.50 85 THR A N 1
ATOM 696 C CA . THR A 1 85 ? -8.075 -0.733 5.300 1.00 98.50 85 THR A CA 1
ATOM 697 C C . THR A 1 85 ? -9.149 0.301 5.638 1.00 98.50 85 THR A C 1
ATOM 699 O O . THR A 1 85 ? -9.447 0.520 6.813 1.00 98.50 85 THR A O 1
ATOM 702 N N . ASP A 1 86 ? -9.773 0.909 4.627 1.00 98.44 86 ASP A N 1
ATOM 703 C CA . ASP A 1 86 ? -10.889 1.839 4.806 1.00 98.44 86 ASP A CA 1
ATOM 704 C C . ASP A 1 86 ? -12.114 1.148 5.418 1.00 98.44 86 ASP A C 1
ATOM 706 O O . ASP A 1 86 ? -12.757 1.699 6.320 1.00 98.44 86 ASP A O 1
ATOM 710 N N . ALA A 1 87 ? -12.430 -0.072 4.982 1.00 98.50 87 ALA A N 1
ATOM 711 C CA . ALA A 1 87 ? -13.502 -0.867 5.571 1.00 98.50 87 ALA A CA 1
ATOM 712 C C . ALA A 1 87 ? -13.235 -1.173 7.057 1.00 98.50 87 ALA A C 1
ATOM 714 O O . ALA A 1 87 ? -14.127 -0.982 7.889 1.00 98.50 87 ALA A O 1
ATOM 715 N N . GLU A 1 88 ? -12.009 -1.572 7.401 1.00 98.31 88 GLU A N 1
ATOM 716 C CA . GLU A 1 88 ? -11.613 -1.888 8.777 1.00 98.31 88 GLU A CA 1
ATOM 717 C C . GLU A 1 88 ? -11.636 -0.649 9.686 1.00 98.31 88 GLU A C 1
ATOM 719 O O . GLU A 1 88 ? -12.182 -0.702 10.790 1.00 98.31 88 GLU A O 1
ATOM 724 N N . ILE A 1 89 ? -11.132 0.499 9.213 1.00 98.38 89 ILE A N 1
ATOM 725 C CA . ILE A 1 89 ? -11.206 1.774 9.949 1.00 98.38 89 ILE A CA 1
ATOM 726 C C . ILE A 1 89 ? -12.662 2.112 10.285 1.00 98.38 89 ILE A C 1
ATOM 728 O O . ILE A 1 89 ? -12.970 2.461 11.428 1.00 98.38 89 ILE A O 1
ATOM 732 N N . ASN A 1 90 ? -13.568 1.987 9.312 1.00 98.25 90 ASN A N 1
ATOM 733 C CA . ASN A 1 90 ? -14.988 2.272 9.512 1.00 98.25 90 ASN A CA 1
ATOM 734 C C . ASN A 1 90 ? -15.642 1.289 10.498 1.00 98.25 90 ASN A C 1
ATOM 736 O O . ASN A 1 90 ? -16.440 1.699 11.347 1.00 98.25 90 ASN A O 1
ATOM 740 N N . ALA A 1 91 ? -15.299 0.001 10.417 1.00 98.06 91 ALA A N 1
ATOM 741 C CA . ALA A 1 91 ? -15.807 -1.024 11.325 1.00 98.06 91 ALA A CA 1
ATOM 742 C C . ALA A 1 91 ? -15.341 -0.795 12.775 1.00 98.06 91 ALA A C 1
ATOM 744 O O . ALA A 1 91 ? -16.156 -0.852 13.707 1.00 98.06 91 ALA A O 1
ATOM 745 N N . LEU A 1 92 ? -14.060 -0.471 12.975 1.00 97.56 92 LEU A N 1
ATOM 746 C CA . LEU A 1 92 ? -13.500 -0.157 14.290 1.00 97.56 92 LEU A CA 1
ATOM 747 C C . LEU A 1 92 ? -14.064 1.142 14.864 1.00 97.56 92 LEU A C 1
ATOM 749 O O . LEU A 1 92 ? -14.414 1.173 16.044 1.00 97.56 92 LEU A O 1
ATOM 753 N N . ALA A 1 93 ? -14.220 2.185 14.045 1.00 96.81 93 ALA A N 1
ATOM 754 C CA . ALA A 1 93 ? -14.838 3.440 14.471 1.00 96.81 93 ALA A CA 1
ATOM 755 C C . ALA A 1 93 ? -16.270 3.209 14.978 1.00 96.81 93 ALA A C 1
ATOM 757 O O . ALA A 1 93 ? -16.620 3.644 16.074 1.00 96.81 93 ALA A O 1
ATOM 758 N N . LYS A 1 94 ? -17.068 2.426 14.244 1.00 97.44 94 LYS A N 1
ATOM 759 C CA . LYS A 1 94 ? -18.422 2.058 14.675 1.00 97.44 94 LYS A CA 1
ATOM 760 C C . LYS A 1 94 ? -18.418 1.264 15.984 1.00 97.44 94 LYS A C 1
ATOM 762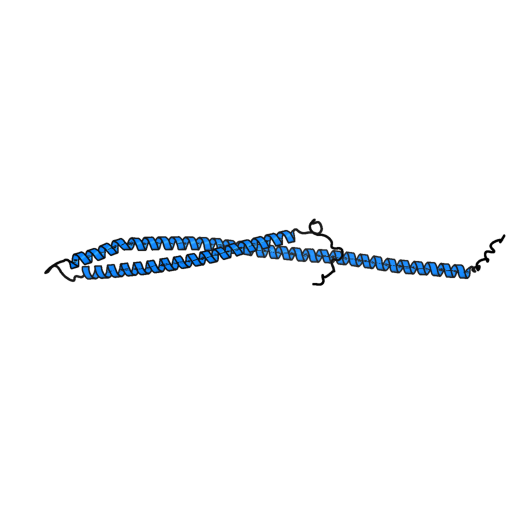 O O . LYS A 1 94 ? -19.213 1.552 16.876 1.00 97.44 94 LYS A O 1
ATOM 767 N N . THR A 1 95 ? -17.519 0.290 16.109 1.00 96.38 95 THR A N 1
ATOM 768 C CA . THR A 1 95 ? -17.393 -0.537 17.320 1.00 96.38 95 THR A CA 1
ATOM 769 C C . THR A 1 95 ? -17.004 0.308 18.534 1.00 96.38 95 THR A C 1
ATOM 771 O O . THR A 1 95 ? -17.555 0.126 19.621 1.00 96.38 95 THR A O 1
ATOM 774 N N . LYS A 1 96 ? -16.101 1.277 18.348 1.00 98.00 96 LYS A N 1
ATOM 775 C CA . LYS A 1 96 ? -15.733 2.261 19.368 1.00 98.00 96 LYS A CA 1
ATOM 776 C C . LYS A 1 96 ? -16.944 3.098 19.791 1.00 98.00 96 LYS A C 1
ATOM 778 O O . LYS A 1 96 ? -17.204 3.204 20.987 1.00 98.00 96 LYS A O 1
ATOM 783 N N . ASP A 1 97 ? -17.715 3.624 18.843 1.00 98.25 97 ASP A N 1
ATOM 784 C CA . ASP A 1 97 ? -18.910 4.430 19.135 1.00 98.25 97 ASP A CA 1
ATOM 785 C C . ASP A 1 97 ? -20.000 3.616 19.862 1.00 98.25 97 ASP A C 1
ATOM 787 O O . ASP A 1 97 ? -20.678 4.117 20.765 1.00 98.25 97 ASP A O 1
ATOM 791 N N . ASP A 1 98 ? -20.179 2.343 19.492 1.00 98.06 98 ASP A N 1
ATOM 792 C CA . ASP A 1 98 ? -21.057 1.403 20.198 1.00 98.06 98 ASP A CA 1
ATOM 793 C C . ASP A 1 98 ? -20.588 1.182 21.649 1.00 98.06 98 ASP A C 1
ATOM 795 O O . ASP A 1 98 ? -21.406 1.215 22.576 1.00 98.06 98 ASP A O 1
ATOM 799 N N . ALA A 1 99 ? -19.280 1.011 21.868 1.00 98.06 99 ALA A N 1
ATOM 800 C CA . ALA A 1 99 ? -18.698 0.849 23.200 1.00 98.06 99 ALA A CA 1
ATOM 801 C C . ALA A 1 99 ? -18.827 2.121 24.057 1.00 98.06 99 ALA A C 1
ATOM 803 O O . ALA A 1 99 ? -19.151 2.027 25.243 1.00 98.06 99 ALA A O 1
ATOM 804 N N . GLU A 1 100 ? -18.649 3.309 23.473 1.00 98.44 100 GLU A N 1
ATOM 805 C CA . GLU A 1 100 ? -18.859 4.598 24.146 1.00 98.44 100 GLU A CA 1
ATOM 806 C C . GLU A 1 100 ? -20.316 4.775 24.583 1.00 98.44 100 GLU A C 1
ATOM 808 O O . GLU A 1 100 ? -20.585 5.138 25.734 1.00 98.44 100 GLU A O 1
ATOM 813 N N . ARG A 1 101 ? -21.276 4.439 23.712 1.00 98.38 101 ARG A N 1
ATOM 814 C CA . ARG A 1 101 ? -22.704 4.434 24.067 1.00 98.38 101 ARG A CA 1
ATOM 815 C C . ARG A 1 101 ? -23.014 3.435 25.176 1.00 98.38 101 ARG A C 1
ATOM 817 O O . ARG A 1 101 ? -23.749 3.765 26.108 1.00 98.38 101 ARG A O 1
ATOM 824 N N . ALA A 1 102 ? -22.446 2.231 25.111 1.00 98.00 102 ALA A N 1
ATOM 825 C CA . ALA A 1 102 ? -22.611 1.229 26.159 1.00 98.00 102 ALA A CA 1
ATOM 826 C C . ALA A 1 102 ? -22.041 1.712 27.501 1.00 98.00 102 ALA A C 1
ATOM 828 O O . ALA A 1 102 ? -22.674 1.504 28.536 1.00 98.00 102 ALA A O 1
ATOM 829 N N . LEU A 1 103 ? -20.892 2.395 27.488 1.00 98.38 103 LEU A N 1
ATOM 830 C CA . LEU A 1 103 ? -20.263 2.969 28.677 1.00 98.38 103 LEU A CA 1
ATOM 831 C C . LEU A 1 103 ? -21.151 4.047 29.308 1.00 98.38 103 LEU A C 1
ATOM 833 O O . LEU A 1 103 ? -21.399 4.007 30.514 1.00 98.38 103 LEU A O 1
ATOM 837 N N . GLN A 1 104 ? -21.690 4.962 28.497 1.00 98.06 104 GLN A N 1
ATOM 838 C CA . GLN A 1 104 ? -22.630 5.987 28.960 1.00 98.06 104 GLN A CA 1
ATOM 839 C C . GLN A 1 104 ? -23.900 5.367 29.557 1.00 98.06 104 GLN A C 1
ATOM 841 O O . GLN A 1 104 ? -24.351 5.782 30.625 1.00 98.06 104 GLN A O 1
ATOM 846 N N . ALA A 1 105 ? -24.438 4.317 28.930 1.00 97.94 105 ALA A N 1
ATOM 847 C CA . ALA A 1 105 ? -25.627 3.622 29.418 1.00 97.94 105 ALA A CA 1
ATOM 848 C C . ALA A 1 105 ? -25.431 2.963 30.800 1.00 97.94 105 ALA A C 1
ATOM 850 O O . ALA A 1 105 ? -26.413 2.738 31.506 1.00 97.94 105 ALA A O 1
ATOM 851 N N . LYS A 1 106 ? -24.190 2.676 31.225 1.00 97.81 106 LYS A N 1
ATOM 852 C CA . LYS A 1 106 ? -23.894 2.149 32.572 1.00 97.81 106 LYS A CA 1
ATOM 853 C C . LYS A 1 106 ? -23.985 3.194 33.684 1.00 97.81 106 LYS A C 1
ATOM 855 O O . LYS A 1 106 ? -24.082 2.800 34.844 1.00 97.81 106 LYS A O 1
ATOM 860 N N . ALA A 1 107 ? -23.991 4.490 33.364 1.00 96.62 107 ALA A N 1
ATOM 861 C CA . ALA A 1 107 ? -24.053 5.551 34.370 1.00 96.62 107 ALA A CA 1
ATOM 862 C C . ALA A 1 107 ? -25.356 5.510 35.186 1.00 96.62 107 ALA A C 1
ATOM 864 O O . ALA A 1 107 ? -25.315 5.612 36.410 1.00 96.62 107 ALA A O 1
ATOM 865 N N . VAL A 1 108 ? -26.500 5.300 34.523 1.00 97.38 108 VAL A N 1
ATOM 866 C CA . VAL A 1 108 ? -27.813 5.297 35.189 1.00 97.38 108 VAL A CA 1
ATOM 867 C C . VAL A 1 108 ? -27.974 4.103 36.144 1.00 97.38 108 VAL A C 1
ATOM 869 O O . VAL A 1 108 ? -28.251 4.346 37.317 1.00 97.38 108 VAL A O 1
ATOM 872 N N . PRO A 1 109 ? -27.753 2.836 35.733 1.00 97.75 109 PRO A N 1
ATOM 873 C CA . PRO A 1 109 ? -27.821 1.699 36.656 1.00 97.75 109 PRO A CA 1
ATOM 874 C C . PRO A 1 109 ? -26.868 1.823 37.849 1.00 97.75 109 PRO A C 1
ATOM 876 O O . PRO A 1 109 ? -27.245 1.499 38.970 1.00 97.75 109 PRO A O 1
ATOM 879 N N . LEU A 1 110 ? -25.658 2.350 37.633 1.00 98.06 110 LEU A N 1
ATOM 880 C CA . LEU A 1 110 ? -24.701 2.583 38.714 1.00 98.06 110 LEU A CA 1
ATOM 881 C C . LEU A 1 110 ? -25.232 3.593 39.737 1.00 98.06 110 LEU A C 1
ATOM 883 O O . LEU A 1 110 ? -25.135 3.360 40.941 1.00 98.06 110 LEU A O 1
ATOM 887 N N . GLN A 1 111 ? -25.796 4.705 39.260 1.00 98.00 111 GLN A N 1
ATOM 888 C CA . GLN A 1 111 ? -26.390 5.722 40.122 1.00 98.00 111 GLN A CA 1
ATOM 889 C C . GLN A 1 111 ? -27.556 5.143 40.927 1.00 98.00 111 GLN A C 1
ATOM 891 O O . GLN A 1 111 ? -27.622 5.365 42.131 1.00 98.00 111 GLN A O 1
ATOM 896 N N . VAL A 1 112 ? -28.436 4.368 40.286 1.00 98.25 112 VAL A N 1
ATOM 897 C CA . VAL A 1 112 ? -29.575 3.723 40.956 1.00 98.25 112 VAL A CA 1
ATOM 898 C C . VAL A 1 112 ? -29.099 2.751 42.035 1.00 98.25 112 VAL A C 1
ATOM 900 O O . VAL A 1 112 ? -29.546 2.860 43.172 1.00 98.25 112 VAL A O 1
ATOM 903 N N . ALA A 1 113 ? -28.164 1.849 41.724 1.00 97.69 113 ALA A N 1
ATOM 904 C CA . ALA A 1 113 ? -27.651 0.885 42.699 1.00 97.69 113 ALA A CA 1
ATOM 905 C C . ALA A 1 113 ? -26.954 1.576 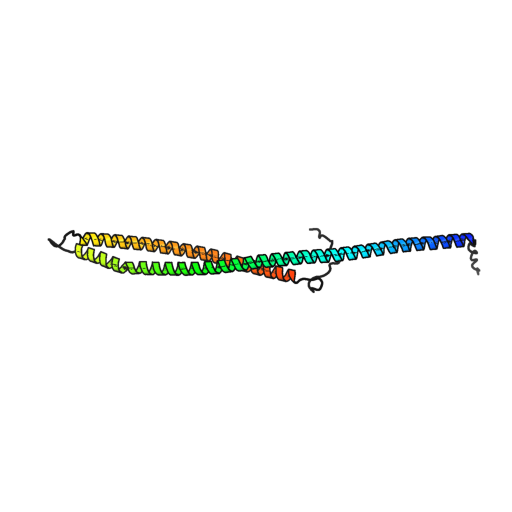43.888 1.00 97.69 113 ALA A C 1
ATOM 907 O O . ALA A 1 113 ? -27.133 1.172 45.037 1.00 97.69 113 ALA A O 1
ATOM 908 N N . THR A 1 114 ? -26.215 2.659 43.623 1.00 97.38 114 THR A N 1
ATOM 909 C CA . THR A 1 114 ? -25.555 3.467 44.663 1.00 97.38 114 THR A CA 1
ATOM 910 C C . THR A 1 114 ? -26.570 4.202 45.541 1.00 97.38 114 THR A C 1
ATOM 912 O O . THR A 1 114 ? -26.444 4.190 46.763 1.00 97.38 114 THR A O 1
ATOM 915 N N . GLU A 1 115 ? -27.608 4.795 44.945 1.00 97.81 115 GLU A N 1
ATOM 916 C CA . GLU A 1 115 ? -28.693 5.452 45.684 1.00 97.81 115 GLU A CA 1
ATOM 917 C C . GLU A 1 115 ? -29.476 4.442 46.534 1.00 97.81 115 GLU A C 1
ATOM 919 O O . GLU A 1 115 ? -29.799 4.713 47.688 1.00 97.81 115 GLU A O 1
ATOM 924 N N . CYS A 1 116 ? -29.735 3.238 46.011 1.00 97.38 116 CYS A N 1
ATOM 925 C CA . CYS A 1 116 ? -30.365 2.167 46.778 1.00 97.38 116 CYS A CA 1
ATOM 926 C C . CYS A 1 116 ? -29.544 1.785 48.016 1.00 97.38 116 CYS A C 1
ATOM 928 O O . CYS A 1 116 ? -30.130 1.598 49.081 1.00 97.38 116 CYS A O 1
ATOM 930 N N . LEU A 1 117 ? -28.215 1.693 47.901 1.00 97.12 117 LEU A N 1
ATOM 931 C CA . LEU A 1 117 ? -27.331 1.467 49.050 1.00 97.12 117 LEU A CA 1
ATOM 932 C C . LEU A 1 117 ? -27.404 2.630 50.047 1.00 97.12 117 LEU A C 1
ATOM 934 O O . LEU A 1 117 ? -27.635 2.399 51.230 1.00 97.12 117 LEU A O 1
ATOM 938 N N . PHE A 1 118 ? -27.335 3.875 49.571 1.00 96.88 118 PHE A N 1
ATOM 939 C CA . PHE A 1 118 ? -27.438 5.063 50.425 1.00 96.88 118 PHE A CA 1
ATOM 940 C C . PHE A 1 118 ? -28.756 5.117 51.220 1.00 96.88 118 PHE A C 1
ATOM 942 O O . PHE A 1 118 ? -28.761 5.361 52.428 1.00 96.88 118 PHE A O 1
ATOM 949 N N . LEU A 1 119 ? -29.888 4.837 50.568 1.00 96.38 119 LEU A N 1
ATOM 950 C CA . LEU A 1 119 ? -31.200 4.793 51.221 1.00 96.38 119 LEU A CA 1
ATOM 951 C C . LEU A 1 119 ? -31.306 3.660 52.251 1.00 96.38 119 LEU A C 1
ATOM 953 O O . LEU A 1 119 ? -32.045 3.787 53.231 1.00 96.38 119 LEU A O 1
ATOM 957 N N . ARG A 1 120 ? -30.599 2.545 52.037 1.00 95.44 120 ARG A N 1
ATOM 958 C CA . ARG A 1 120 ? -30.529 1.439 53.000 1.00 95.44 120 ARG A CA 1
ATOM 959 C C . ARG A 1 120 ? -29.677 1.807 54.213 1.00 95.44 120 ARG A C 1
ATOM 961 O O . ARG A 1 120 ? -30.133 1.579 55.331 1.00 95.44 120 ARG A O 1
ATOM 968 N N . ASP A 1 121 ? -28.539 2.460 54.003 1.00 94.56 121 ASP A N 1
ATOM 969 C CA . ASP A 1 121 ? -27.662 2.956 55.074 1.00 94.56 121 ASP A CA 1
ATOM 970 C C . ASP A 1 121 ? -28.344 4.019 55.954 1.00 94.56 121 ASP A C 1
ATOM 972 O O . ASP A 1 121 ? -28.011 4.177 57.129 1.00 94.56 121 ASP A O 1
ATOM 976 N N . ALA A 1 122 ? -29.339 4.731 55.416 1.00 94.88 122 ALA A N 1
ATOM 977 C CA . ALA A 1 122 ? -30.128 5.718 56.152 1.00 94.88 122 ALA A CA 1
ATOM 978 C C . ALA A 1 122 ? -31.200 5.113 57.090 1.00 94.88 122 ALA A C 1
ATOM 980 O O . ALA A 1 122 ? -31.821 5.851 57.868 1.00 94.88 122 ALA A O 1
ATOM 981 N N . ARG A 1 123 ? -31.453 3.795 57.036 1.00 95.25 123 ARG A N 1
ATOM 982 C CA . ARG A 1 123 ? -32.418 3.118 57.925 1.00 95.25 123 ARG A CA 1
ATOM 983 C C . ARG A 1 123 ? -31.936 3.147 59.381 1.00 95.25 123 ARG A C 1
ATOM 985 O O . ARG A 1 123 ? -30.753 3.306 59.665 1.00 95.25 123 ARG A O 1
ATOM 992 N N . ARG A 1 124 ? -32.859 3.024 60.344 1.00 94.94 124 ARG A N 1
ATOM 993 C CA . ARG A 1 124 ? -32.546 3.147 61.783 1.00 94.94 124 ARG A CA 1
ATOM 994 C C . ARG A 1 124 ? -33.149 2.009 62.596 1.00 94.94 124 ARG A C 1
ATOM 996 O O . ARG A 1 124 ? -34.218 1.502 62.276 1.00 94.94 124 ARG A O 1
ATOM 1003 N N . GLY A 1 125 ? -32.497 1.676 63.708 1.00 93.81 125 GLY A N 1
ATOM 1004 C CA . GLY A 1 125 ? -32.997 0.673 64.647 1.00 93.81 125 GLY A CA 1
ATOM 1005 C C . GLY A 1 125 ? -33.029 -0.722 64.028 1.00 93.81 125 GLY A C 1
ATOM 1006 O O . GLY A 1 125 ? -32.054 -1.141 63.415 1.00 93.81 125 GLY A O 1
ATOM 1007 N N . VAL A 1 126 ? -34.148 -1.430 64.196 1.00 90.50 126 VAL A N 1
ATOM 1008 C CA . VAL A 1 126 ? -34.321 -2.811 63.711 1.00 90.50 126 VAL A CA 1
ATOM 1009 C C . VAL A 1 126 ? -34.340 -2.921 62.183 1.00 90.50 126 VAL A C 1
ATOM 1011 O O . VAL A 1 126 ? -34.067 -3.993 61.664 1.00 90.50 126 VAL A O 1
ATOM 1014 N N . ASP A 1 127 ? -34.617 -1.825 61.470 1.00 91.31 127 ASP A N 1
ATOM 1015 C CA . ASP A 1 127 ? -34.688 -1.809 60.003 1.00 91.31 127 ASP A CA 1
ATOM 1016 C C . ASP A 1 127 ? -33.312 -1.664 59.328 1.00 91.31 127 ASP A C 1
ATOM 1018 O O . ASP A 1 127 ? -33.197 -1.847 58.112 1.00 91.31 127 ASP A O 1
ATOM 1022 N N . LEU A 1 128 ? -32.263 -1.333 60.095 1.00 93.56 128 LEU A N 1
ATOM 1023 C CA . LEU A 1 128 ? -30.880 -1.323 59.615 1.00 93.56 128 LEU A CA 1
ATOM 1024 C C . LEU A 1 128 ? -30.323 -2.749 59.682 1.00 93.56 128 LEU A C 1
ATOM 1026 O O . LEU A 1 128 ? -29.742 -3.165 60.685 1.00 93.56 128 LEU A O 1
ATOM 1030 N N . VAL A 1 129 ? -30.555 -3.507 58.614 1.00 91.75 129 VAL A N 1
ATOM 1031 C CA . VAL A 1 129 ? -30.210 -4.928 58.528 1.00 91.75 129 VAL A CA 1
ATOM 1032 C C . VAL A 1 129 ? -29.341 -5.178 57.312 1.00 91.75 129 VAL A C 1
ATOM 1034 O O . VAL A 1 129 ? -29.694 -4.781 56.204 1.00 91.75 129 VAL A O 1
ATOM 1037 N N . HIS A 1 130 ? -28.265 -5.928 57.530 1.00 92.44 130 HIS A N 1
ATOM 1038 C CA . HIS A 1 130 ? -27.481 -6.515 56.460 1.00 92.44 130 HIS A CA 1
ATOM 1039 C C . HIS A 1 130 ? -28.207 -7.759 55.932 1.00 92.44 130 HIS A C 1
ATOM 1041 O O . HIS A 1 130 ? -28.280 -8.789 56.610 1.00 92.44 130 HIS A O 1
ATOM 1047 N N . ASP A 1 131 ? -28.819 -7.631 54.759 1.00 94.31 131 ASP A N 1
ATOM 1048 C CA . ASP A 1 131 ? -29.638 -8.665 54.131 1.00 94.31 131 ASP A CA 1
ATOM 1049 C C . ASP A 1 131 ? -29.037 -9.106 52.780 1.00 94.31 131 ASP A C 1
ATOM 1051 O O . ASP A 1 131 ? -28.140 -8.451 52.242 1.00 94.31 131 ASP A O 1
ATOM 1055 N N . PRO A 1 132 ? -29.540 -10.200 52.181 1.00 96.62 132 PRO A N 1
ATOM 1056 C CA . PRO A 1 132 ? -29.058 -10.642 50.875 1.00 96.62 132 PRO A CA 1
ATOM 1057 C C . PRO A 1 132 ? -29.228 -9.603 49.754 1.00 96.62 132 PRO A C 1
ATOM 1059 O O . PRO A 1 132 ? -28.501 -9.657 48.769 1.00 96.62 132 PRO A O 1
ATOM 1062 N N . VAL A 1 133 ? -30.169 -8.658 49.874 1.00 95.12 133 VAL A N 1
ATOM 1063 C CA . VAL A 1 133 ? -30.396 -7.615 48.857 1.00 95.12 133 VAL A CA 1
ATOM 1064 C C . VAL A 1 133 ? -29.264 -6.590 48.880 1.00 95.12 133 VAL A C 1
ATOM 1066 O O . VAL A 1 133 ? -28.810 -6.153 47.825 1.00 95.12 133 VAL A O 1
ATOM 1069 N N . GLU A 1 134 ? -28.781 -6.220 50.063 1.00 95.50 134 GLU A N 1
ATOM 1070 C CA . GLU A 1 134 ? -27.613 -5.354 50.230 1.00 95.50 134 GLU A CA 1
ATOM 1071 C C . GLU A 1 134 ? -26.351 -5.971 49.628 1.00 95.50 134 GLU A C 1
ATOM 1073 O O . GLU A 1 134 ? -25.591 -5.286 48.939 1.00 95.50 134 GLU A O 1
ATOM 1078 N N . ASP A 1 135 ? -26.155 -7.272 49.835 1.00 96.81 135 ASP A N 1
ATOM 1079 C CA . ASP A 1 135 ? -25.061 -8.020 49.222 1.00 96.81 135 ASP A CA 1
ATOM 1080 C C . ASP A 1 135 ? -25.143 -8.010 47.690 1.00 96.81 135 ASP A C 1
ATOM 1082 O O . ASP A 1 135 ? -24.130 -7.783 47.019 1.00 96.81 135 ASP A O 1
ATOM 1086 N N . GLU A 1 136 ? -26.331 -8.239 47.119 1.00 97.81 136 GLU A N 1
ATOM 1087 C CA . GLU A 1 136 ? -26.524 -8.178 45.665 1.00 97.81 136 GLU A CA 1
ATOM 1088 C C . GLU A 1 136 ? -26.289 -6.770 45.110 1.00 97.81 136 GLU A C 1
ATOM 1090 O O . GLU A 1 136 ? -25.620 -6.640 44.088 1.00 97.81 136 GLU A O 1
ATOM 1095 N N . LEU A 1 137 ? -26.737 -5.711 45.795 1.00 97.62 137 LEU A N 1
ATOM 1096 C CA . LEU A 1 137 ? -26.489 -4.325 45.376 1.00 97.62 137 LEU A CA 1
ATOM 1097 C C . LEU A 1 137 ? -24.987 -4.006 45.325 1.00 97.62 137 LEU A C 1
ATOM 1099 O O . LEU A 1 137 ? -24.497 -3.437 44.348 1.00 97.62 137 LEU A O 1
ATOM 1103 N N . HIS A 1 138 ? -24.216 -4.430 46.331 1.00 97.88 138 HIS A N 1
ATOM 1104 C CA . HIS A 1 138 ? -22.758 -4.281 46.304 1.00 97.88 138 HIS A CA 1
ATOM 1105 C C . HIS A 1 138 ? -22.107 -5.075 45.164 1.00 97.88 138 HIS A C 1
ATOM 1107 O O . HIS A 1 138 ? -21.120 -4.620 44.572 1.00 97.88 138 HIS A O 1
ATOM 1113 N N . ARG A 1 139 ? -22.617 -6.275 44.854 1.00 98.00 139 ARG A N 1
ATOM 1114 C CA . ARG A 1 139 ? -22.133 -7.065 43.710 1.00 98.00 139 ARG A CA 1
ATOM 1115 C C . ARG A 1 139 ? -22.488 -6.407 42.383 1.00 98.00 139 ARG A C 1
ATOM 1117 O O . ARG A 1 139 ? -21.630 -6.383 41.502 1.00 98.00 139 ARG A O 1
ATOM 1124 N N . GLU A 1 140 ? -23.682 -5.841 42.256 1.00 97.94 140 GLU A N 1
ATOM 1125 C CA . GLU A 1 140 ? -24.131 -5.107 41.075 1.00 97.94 140 GLU A CA 1
ATOM 1126 C C . GLU A 1 140 ? -23.241 -3.888 40.811 1.00 97.94 140 GLU A C 1
ATOM 1128 O O . GLU A 1 140 ? -22.695 -3.768 39.714 1.00 97.94 140 GLU A O 1
ATOM 1133 N N . VAL A 1 141 ? -22.981 -3.051 41.824 1.00 98.38 141 VAL A N 1
ATOM 1134 C CA . VAL A 1 141 ? -22.055 -1.907 41.710 1.00 98.38 141 VAL A CA 1
ATOM 1135 C C . VAL A 1 141 ? -20.675 -2.367 41.234 1.00 98.38 141 VAL A C 1
ATOM 1137 O O . VAL A 1 141 ? -20.147 -1.843 40.252 1.00 98.38 141 VAL A O 1
ATOM 1140 N N . LYS A 1 142 ? -20.106 -3.403 41.867 1.00 98.19 142 LYS A N 1
ATOM 1141 C CA . LYS A 1 142 ? -18.802 -3.963 41.466 1.00 98.19 142 LYS A CA 1
ATOM 1142 C C . LYS A 1 142 ? -18.818 -4.502 40.033 1.00 98.19 142 LYS A C 1
ATOM 1144 O O . LYS A 1 142 ? -17.827 -4.357 39.319 1.00 98.19 142 LYS A O 1
ATOM 1149 N N . ALA A 1 143 ? -19.903 -5.144 39.607 1.00 98.19 143 ALA A N 1
ATOM 1150 C CA . ALA A 1 143 ? -20.040 -5.673 38.254 1.00 98.19 143 ALA A CA 1
ATOM 1151 C C . ALA A 1 143 ? -20.147 -4.550 37.213 1.00 98.19 143 ALA A C 1
ATOM 1153 O O . ALA A 1 143 ? -19.501 -4.630 36.166 1.00 98.19 143 ALA A O 1
ATOM 1154 N N . ILE A 1 144 ? -20.909 -3.492 37.507 1.00 98.06 144 ILE A N 1
ATOM 1155 C CA . ILE A 1 144 ? -21.044 -2.328 36.627 1.00 98.06 144 ILE A CA 1
ATOM 1156 C C . ILE A 1 144 ? -19.709 -1.590 36.498 1.00 98.06 144 ILE A C 1
ATOM 1158 O O . ILE A 1 144 ? -19.319 -1.267 35.377 1.00 98.06 144 ILE A O 1
ATOM 1162 N N . GLU A 1 145 ? -18.972 -1.378 37.591 1.00 98.25 145 GLU A N 1
ATOM 1163 C CA . GLU A 1 145 ? -17.651 -0.735 37.524 1.00 98.25 145 GLU A CA 1
ATOM 1164 C C . GLU A 1 145 ? -16.649 -1.556 36.706 1.00 98.25 145 GLU A C 1
ATOM 1166 O O . GLU A 1 145 ? -16.012 -1.022 35.799 1.00 98.25 145 GLU A O 1
ATOM 1171 N N . ARG A 1 146 ? -16.596 -2.881 36.899 1.00 98.19 146 ARG A N 1
ATOM 1172 C CA . ARG A 1 146 ? -15.769 -3.764 36.055 1.00 98.19 146 ARG A CA 1
ATOM 1173 C C . ARG A 1 146 ? -16.154 -3.690 34.577 1.00 98.19 146 ARG A C 1
ATOM 1175 O O . ARG A 1 146 ? -15.281 -3.709 33.710 1.00 98.19 146 ARG A O 1
ATOM 1182 N N . ALA A 1 147 ? -17.451 -3.614 34.276 1.00 98.06 147 ALA A N 1
ATOM 1183 C CA . ALA A 1 147 ? -17.927 -3.463 32.905 1.00 98.06 147 ALA A CA 1
ATOM 1184 C C . ALA A 1 147 ? -17.502 -2.112 32.307 1.00 98.06 147 ALA A C 1
ATOM 1186 O O . ALA A 1 147 ? -17.050 -2.075 31.164 1.00 98.06 147 ALA A O 1
ATOM 1187 N N . LYS A 1 148 ? -17.585 -1.019 33.078 1.00 98.38 148 LYS A N 1
ATOM 1188 C CA . LYS A 1 148 ? -17.098 0.306 32.666 1.00 98.38 148 LYS A CA 1
ATOM 1189 C C . LYS A 1 148 ? -15.594 0.280 32.386 1.00 98.38 148 LYS A C 1
ATOM 1191 O O . LYS A 1 148 ? -15.174 0.740 31.331 1.00 98.38 148 LYS A O 1
ATOM 1196 N N . GLU A 1 149 ? -14.788 -0.314 33.264 1.00 98.25 149 GLU A N 1
ATOM 1197 C CA . GLU A 1 149 ? -13.338 -0.464 33.064 1.00 98.25 149 GLU A CA 1
ATOM 1198 C C . GLU A 1 149 ? -12.991 -1.276 31.807 1.00 98.25 149 GLU A C 1
ATOM 1200 O O . GLU A 1 149 ? -12.044 -0.950 31.089 1.00 98.25 149 GLU A O 1
ATOM 1205 N N . ALA A 1 150 ? -13.733 -2.352 31.531 1.00 98.19 150 ALA A N 1
ATOM 1206 C CA . ALA A 1 150 ? -13.547 -3.153 30.323 1.00 98.19 150 ALA A CA 1
ATOM 1207 C C . ALA A 1 150 ? -13.909 -2.367 29.052 1.00 98.19 150 ALA A C 1
ATOM 1209 O O . ALA A 1 150 ? -13.141 -2.383 28.091 1.00 98.19 150 ALA A O 1
ATOM 1210 N N . LEU A 1 151 ? -15.029 -1.637 29.066 1.00 98.38 151 LEU A N 1
ATOM 1211 C CA . LEU A 1 151 ? -15.456 -0.789 27.951 1.00 98.38 151 LEU A CA 1
ATOM 1212 C C . LEU A 1 151 ? -14.451 0.336 27.684 1.00 98.38 151 LEU A C 1
ATOM 1214 O O . LEU A 1 151 ? -14.043 0.518 26.544 1.00 98.38 151 LEU A O 1
ATOM 1218 N N . THR A 1 152 ? -13.983 1.032 28.723 1.00 98.44 152 THR A N 1
ATOM 1219 C CA . THR A 1 152 ? -12.967 2.090 28.590 1.00 98.44 152 THR A CA 1
ATOM 1220 C C . THR A 1 152 ? -11.675 1.565 27.968 1.00 98.44 152 THR A C 1
ATOM 1222 O O . THR A 1 152 ? -11.118 2.213 27.083 1.00 98.44 152 THR A O 1
ATOM 1225 N N . ARG A 1 153 ? -11.204 0.380 28.382 1.00 98.19 153 ARG A N 1
ATOM 1226 C CA . ARG A 1 153 ? -10.036 -0.257 27.752 1.00 98.19 153 ARG A CA 1
ATOM 1227 C C . ARG A 1 153 ? -10.287 -0.551 26.276 1.00 98.19 153 ARG A C 1
ATOM 1229 O O . ARG A 1 153 ? -9.503 -0.117 25.446 1.00 98.19 153 ARG A O 1
ATOM 1236 N N . SER A 1 154 ? -11.422 -1.170 25.951 1.00 97.38 154 SER A N 1
ATOM 1237 C CA . SER A 1 154 ? -11.789 -1.467 24.562 1.00 97.38 154 SER A CA 1
ATOM 1238 C C . SER A 1 154 ? -11.882 -0.215 23.683 1.00 97.38 154 SER A C 1
ATOM 1240 O O . SER A 1 154 ? -11.498 -0.270 22.519 1.00 97.38 154 SER A O 1
ATOM 1242 N N . ILE A 1 155 ? -12.387 0.903 24.217 1.00 98.56 155 ILE A N 1
ATOM 1243 C CA . ILE A 1 155 ? -12.464 2.190 23.507 1.00 98.56 155 ILE A CA 1
ATOM 1244 C C . ILE A 1 155 ? -11.060 2.717 23.203 1.00 98.56 155 ILE A C 1
ATOM 1246 O O . ILE A 1 155 ? -10.793 3.128 22.074 1.00 98.56 155 ILE A O 1
ATOM 1250 N N . ASN A 1 156 ? -10.160 2.683 24.190 1.00 98.06 156 ASN A N 1
ATOM 1251 C CA . ASN A 1 156 ? -8.779 3.131 24.019 1.00 98.06 156 ASN A CA 1
ATOM 1252 C C . ASN A 1 156 ? -8.021 2.253 23.017 1.00 98.06 156 ASN A C 1
ATOM 1254 O O . ASN A 1 156 ? -7.349 2.784 22.134 1.00 98.06 156 ASN A O 1
ATOM 1258 N N . ASP A 1 157 ? -8.168 0.932 23.113 1.00 97.69 157 ASP A N 1
ATOM 1259 C CA . ASP A 1 157 ? -7.528 -0.018 22.201 1.00 97.69 157 ASP A CA 1
ATOM 1260 C C . ASP A 1 157 ? -8.025 0.192 20.760 1.00 97.69 157 ASP A C 1
ATOM 1262 O O . ASP A 1 157 ? -7.220 0.311 19.836 1.00 97.69 157 ASP A O 1
ATOM 1266 N N . ALA A 1 158 ? -9.343 0.337 20.568 1.00 97.69 158 ALA A N 1
ATOM 1267 C CA . ALA A 1 158 ? -9.927 0.626 19.258 1.00 97.69 158 ALA A CA 1
ATOM 1268 C C . ALA A 1 158 ? -9.458 1.979 18.700 1.00 97.69 158 ALA A C 1
ATOM 1270 O O . ALA A 1 158 ? -9.152 2.083 17.514 1.00 97.69 158 ALA A O 1
ATOM 1271 N N . PHE A 1 159 ? -9.358 3.012 19.541 1.00 97.62 159 PHE A N 1
ATOM 1272 C CA . PHE A 1 159 ? -8.840 4.318 19.135 1.00 97.62 159 PHE A CA 1
ATOM 1273 C C . PHE A 1 159 ? -7.388 4.232 18.647 1.00 97.62 159 PHE A C 1
ATOM 1275 O O . PHE A 1 159 ? -7.076 4.729 17.564 1.00 97.62 159 PHE A O 1
ATOM 1282 N N . LEU A 1 160 ? -6.513 3.564 19.406 1.00 97.88 160 LEU A N 1
ATOM 1283 C CA . LEU A 1 160 ? -5.115 3.372 19.017 1.00 97.88 160 LEU A CA 1
ATOM 1284 C C . LEU A 1 160 ? -5.002 2.593 17.703 1.00 97.88 160 LEU A C 1
ATOM 1286 O O . LEU A 1 160 ? -4.223 2.981 16.832 1.00 97.88 160 LEU A O 1
ATOM 1290 N N . GLN A 1 161 ? -5.809 1.543 17.534 1.00 97.88 161 GLN A N 1
ATOM 1291 C CA . GLN A 1 161 ? -5.835 0.756 16.304 1.00 97.88 161 GLN A CA 1
ATOM 1292 C C . GLN A 1 161 ? -6.286 1.594 15.099 1.00 97.88 161 GLN A C 1
ATOM 1294 O O . GLN A 1 161 ? -5.676 1.511 14.034 1.00 97.88 161 GLN A O 1
ATOM 1299 N N . VAL A 1 162 ? -7.306 2.445 15.261 1.00 98.06 162 VAL A N 1
ATOM 1300 C CA . VAL A 1 162 ? -7.751 3.372 14.207 1.00 98.06 162 VAL A CA 1
ATOM 1301 C C . VAL A 1 162 ? -6.633 4.341 13.822 1.00 98.06 162 VAL A C 1
ATOM 1303 O O . VAL A 1 162 ? -6.401 4.540 12.631 1.00 98.06 162 VAL A O 1
ATOM 1306 N N . CYS A 1 163 ? -5.901 4.908 14.785 1.00 97.88 163 CYS A N 1
ATOM 1307 C CA . CYS A 1 163 ? -4.770 5.791 14.486 1.00 97.88 163 CYS A CA 1
ATOM 1308 C C . CYS A 1 163 ? -3.672 5.078 13.680 1.00 97.88 163 CYS A C 1
ATOM 1310 O O . CYS A 1 163 ? -3.179 5.631 12.699 1.00 97.88 163 CYS A O 1
ATOM 1312 N N . GLN A 1 164 ? -3.324 3.843 14.052 1.00 98.25 164 GLN A N 1
ATOM 1313 C CA . GLN A 1 164 ? -2.332 3.045 13.323 1.00 98.25 164 GLN A CA 1
ATOM 1314 C C . GLN A 1 164 ? -2.787 2.725 11.894 1.00 98.25 164 GLN A C 1
ATOM 1316 O O . GLN A 1 164 ? -2.009 2.852 10.949 1.00 98.25 164 GLN A O 1
ATOM 1321 N N . LEU A 1 165 ? -4.057 2.352 11.716 1.00 98.38 165 LEU A N 1
ATOM 1322 C CA . LEU A 1 165 ? -4.614 2.089 10.390 1.00 98.38 165 LEU A CA 1
ATOM 1323 C C . LEU A 1 165 ? -4.664 3.357 9.532 1.00 98.38 165 LEU A C 1
ATOM 1325 O O . LEU A 1 165 ? -4.403 3.281 8.337 1.00 98.38 165 LEU A O 1
ATOM 1329 N N . GLN A 1 166 ? -4.941 4.526 10.116 1.00 98.38 166 GLN A N 1
ATOM 1330 C CA . GLN A 1 166 ? -4.890 5.801 9.394 1.00 98.38 166 GLN A CA 1
ATOM 1331 C C . GLN A 1 166 ? -3.480 6.131 8.889 1.00 98.38 166 GLN A C 1
ATOM 1333 O O . GLN A 1 166 ? -3.341 6.623 7.768 1.00 98.38 166 GLN A O 1
ATOM 1338 N N . GLU A 1 167 ? -2.440 5.843 9.672 1.00 98.25 167 GLU A N 1
ATOM 1339 C CA . GLU A 1 167 ? -1.050 6.004 9.234 1.00 98.25 167 GLU A CA 1
ATOM 1340 C C . GLU A 1 167 ? -0.707 5.031 8.096 1.00 98.25 167 GLU A C 1
ATOM 1342 O O . GLU A 1 167 ? -0.220 5.454 7.044 1.00 98.25 167 GLU A O 1
ATOM 1347 N N . ALA A 1 168 ? -1.036 3.746 8.257 1.00 98.06 168 ALA A N 1
ATOM 1348 C CA . ALA A 1 168 ? -0.831 2.737 7.216 1.00 98.06 168 ALA A CA 1
ATOM 1349 C C . ALA A 1 168 ? -1.574 3.097 5.918 1.00 98.06 168 ALA A C 1
ATOM 1351 O O . ALA A 1 168 ? -1.022 2.995 4.824 1.00 98.06 168 ALA A O 1
ATOM 1352 N N . ARG A 1 169 ? -2.803 3.605 6.035 1.00 98.44 169 ARG A N 1
ATOM 1353 C CA . ARG A 1 169 ? -3.605 4.103 4.916 1.00 98.44 169 ARG A CA 1
ATOM 1354 C C . ARG A 1 169 ? -2.903 5.235 4.163 1.00 98.44 169 ARG A C 1
ATOM 1356 O O . ARG A 1 169 ? -2.888 5.223 2.936 1.00 98.44 169 ARG A O 1
ATOM 1363 N N . GLN A 1 170 ? -2.312 6.205 4.864 1.00 98.38 170 GLN A N 1
ATOM 1364 C CA . GLN A 1 170 ? -1.565 7.295 4.220 1.00 98.38 170 GLN A CA 1
ATOM 1365 C C . GLN A 1 170 ? -0.341 6.778 3.456 1.00 98.38 170 GLN A C 1
ATOM 1367 O O . GLN A 1 170 ? -0.068 7.246 2.350 1.00 98.38 170 GLN A O 1
ATOM 1372 N N . GLN A 1 171 ? 0.368 5.797 4.017 1.00 98.38 171 GLN A N 1
ATOM 1373 C CA . GLN A 1 171 ? 1.500 5.153 3.346 1.00 98.38 171 GLN A CA 1
ATOM 1374 C C . GLN A 1 171 ? 1.045 4.418 2.079 1.00 98.38 171 GLN A C 1
ATOM 1376 O O . GLN A 1 171 ? 1.608 4.652 1.013 1.00 98.38 171 GLN A O 1
ATOM 1381 N N . LEU A 1 172 ? -0.034 3.630 2.161 1.00 98.44 172 LEU A N 1
ATOM 1382 C CA . LEU A 1 172 ? -0.623 2.938 1.009 1.00 98.44 172 LEU A CA 1
ATOM 1383 C C . LEU A 1 172 ? -1.033 3.911 -0.103 1.00 98.44 172 LEU A C 1
ATOM 1385 O O . LEU A 1 172 ? -0.762 3.652 -1.271 1.00 98.44 172 LEU A O 1
ATOM 1389 N N . GLN A 1 173 ? -1.639 5.052 0.238 1.00 98.31 173 GLN A N 1
ATOM 1390 C CA . GLN A 1 173 ? -1.982 6.089 -0.744 1.00 98.31 173 GLN A CA 1
ATOM 1391 C C . GLN A 1 173 ? -0.743 6.671 -1.437 1.00 98.31 173 GLN A C 1
ATOM 1393 O O . GLN A 1 173 ? -0.774 6.927 -2.642 1.00 98.31 173 GLN A O 1
ATOM 1398 N N . GLY A 1 174 ? 0.343 6.877 -0.687 1.00 98.38 174 GLY A N 1
ATOM 1399 C CA . GLY A 1 174 ? 1.632 7.275 -1.250 1.00 98.38 174 GLY A CA 1
ATOM 1400 C C . GLY A 1 174 ? 2.169 6.229 -2.225 1.00 98.38 174 GLY A C 1
ATOM 1401 O O . GLY A 1 174 ? 2.503 6.566 -3.358 1.00 98.38 174 GLY A O 1
ATOM 1402 N N . ASP A 1 175 ? 2.161 4.960 -1.820 1.00 98.38 175 ASP A N 1
ATOM 1403 C CA . ASP A 1 175 ? 2.638 3.852 -2.647 1.00 98.38 175 ASP A CA 1
ATOM 1404 C C . ASP A 1 175 ? 1.829 3.691 -3.940 1.00 98.38 175 ASP A C 1
ATOM 1406 O O . ASP A 1 175 ? 2.419 3.436 -4.992 1.00 98.38 175 ASP A O 1
ATOM 1410 N N . VAL A 1 176 ? 0.500 3.853 -3.887 1.00 98.38 176 VAL A N 1
ATOM 1411 C CA . VAL A 1 176 ? -0.364 3.843 -5.081 1.00 98.38 176 VAL A CA 1
ATOM 1412 C C . VAL A 1 176 ? 0.064 4.945 -6.043 1.00 98.38 176 VAL A C 1
ATOM 1414 O O . VAL A 1 176 ? 0.396 4.643 -7.188 1.00 98.38 176 VAL A O 1
ATOM 1417 N N . ARG A 1 177 ? 0.148 6.194 -5.567 1.00 98.38 177 ARG A N 1
ATOM 1418 C CA . ARG A 1 177 ? 0.539 7.342 -6.397 1.00 98.38 177 ARG A CA 1
ATOM 1419 C C . ARG A 1 177 ? 1.903 7.125 -7.051 1.00 98.38 177 ARG A C 1
ATOM 1421 O O . ARG A 1 177 ? 2.051 7.333 -8.251 1.00 98.38 177 ARG A O 1
ATOM 1428 N N . ASP A 1 178 ? 2.887 6.674 -6.281 1.00 98.44 178 ASP A N 1
ATOM 1429 C CA . ASP A 1 178 ? 4.244 6.461 -6.783 1.00 98.44 178 ASP A CA 1
ATOM 1430 C C . ASP A 1 178 ? 4.289 5.317 -7.825 1.00 98.44 178 ASP A C 1
ATOM 1432 O O . ASP A 1 178 ? 5.101 5.334 -8.754 1.00 98.44 178 ASP A O 1
ATOM 1436 N N . LYS A 1 179 ? 3.414 4.305 -7.708 1.00 98.19 179 LYS A N 1
ATOM 1437 C CA . LYS A 1 179 ? 3.284 3.229 -8.708 1.00 98.19 179 LYS A CA 1
ATOM 1438 C C . LYS A 1 179 ? 2.544 3.681 -9.964 1.00 98.19 179 LYS A C 1
ATOM 1440 O O . LYS A 1 179 ? 2.941 3.269 -11.052 1.00 98.19 179 LYS A O 1
ATOM 1445 N N . GLU A 1 180 ? 1.521 4.518 -9.833 1.00 98.00 180 GLU A N 1
ATOM 1446 C CA . GLU A 1 180 ? 0.826 5.131 -10.969 1.00 98.00 180 GLU A CA 1
ATOM 1447 C C . GLU A 1 180 ? 1.763 6.050 -11.764 1.00 98.00 180 GLU A C 1
ATOM 1449 O O . GLU A 1 180 ? 1.830 5.936 -12.987 1.00 98.00 180 GLU A O 1
ATOM 1454 N N . GLU A 1 181 ? 2.566 6.875 -11.084 1.00 98.25 181 GLU A N 1
ATOM 1455 C CA . GLU A 1 181 ? 3.590 7.709 -11.726 1.00 98.25 181 GLU A CA 1
ATOM 1456 C C . GLU A 1 181 ? 4.629 6.847 -12.459 1.00 98.25 181 GLU A C 1
ATOM 1458 O O . GLU A 1 181 ? 4.957 7.098 -13.621 1.00 98.25 181 GLU A O 1
ATOM 1463 N N . ALA A 1 182 ? 5.114 5.775 -11.821 1.00 97.81 182 ALA A N 1
ATOM 1464 C CA . ALA A 1 182 ? 6.032 4.843 -12.472 1.00 97.81 182 ALA A CA 1
ATOM 1465 C C . ALA A 1 182 ? 5.416 4.208 -13.733 1.00 97.81 182 ALA A C 1
ATOM 1467 O O . ALA A 1 182 ? 6.106 4.056 -14.743 1.00 97.81 182 ALA A O 1
ATOM 1468 N N . LEU A 1 183 ? 4.125 3.866 -13.695 1.00 97.75 183 LEU A N 1
ATOM 1469 C CA . LEU A 1 183 ? 3.403 3.319 -14.840 1.00 97.75 183 LEU A CA 1
ATOM 1470 C C . LEU A 1 183 ? 3.243 4.350 -15.968 1.00 97.75 183 LEU A C 1
ATOM 1472 O O . LEU A 1 183 ? 3.388 3.994 -17.139 1.00 97.75 183 LEU A O 1
ATOM 1476 N N . GLU A 1 184 ? 2.985 5.618 -15.642 1.00 97.75 184 GLU A N 1
ATOM 1477 C CA . GLU A 1 184 ? 2.912 6.715 -16.616 1.00 97.75 184 GLU A CA 1
ATOM 1478 C C . GLU A 1 184 ? 4.260 6.931 -17.321 1.00 97.75 184 GLU A C 1
ATOM 1480 O O . GLU A 1 184 ? 4.319 7.043 -18.555 1.00 97.75 184 GLU A O 1
ATOM 1485 N N . ILE A 1 185 ? 5.357 6.917 -16.557 1.00 97.00 185 ILE A N 1
ATOM 1486 C CA . ILE A 1 185 ? 6.721 7.006 -17.090 1.00 97.00 185 ILE A CA 1
ATOM 1487 C C . ILE A 1 185 ? 7.010 5.820 -18.017 1.00 97.00 185 ILE A C 1
ATOM 1489 O O . ILE A 1 185 ? 7.486 6.018 -19.139 1.00 97.00 185 ILE A O 1
ATOM 1493 N N . ASP A 1 186 ? 6.708 4.595 -17.581 1.00 97.00 186 ASP A N 1
ATOM 1494 C CA . ASP A 1 186 ? 6.950 3.385 -18.371 1.00 97.00 186 ASP A CA 1
ATOM 1495 C C . ASP A 1 186 ? 6.103 3.379 -19.660 1.00 97.00 186 ASP A C 1
ATOM 1497 O O . ASP A 1 186 ? 6.615 3.055 -20.735 1.00 97.00 186 ASP A O 1
ATOM 1501 N N . SER A 1 187 ? 4.844 3.824 -19.586 1.00 95.75 187 SER A N 1
ATOM 1502 C CA . SER A 1 187 ? 3.946 3.994 -20.737 1.00 95.75 187 SER A CA 1
ATOM 1503 C C . SER A 1 187 ? 4.496 5.004 -21.746 1.00 95.75 187 SER A C 1
ATOM 1505 O O . SER A 1 187 ? 4.560 4.733 -22.950 1.00 95.75 187 SER A O 1
ATOM 1507 N N . THR A 1 188 ? 4.983 6.145 -21.253 1.00 94.69 188 THR A N 1
ATOM 1508 C CA . THR A 1 188 ? 5.622 7.171 -22.084 1.00 94.69 188 THR A CA 1
ATOM 1509 C C . THR A 1 188 ? 6.859 6.609 -22.777 1.00 94.69 188 THR A C 1
ATOM 1511 O O . THR A 1 1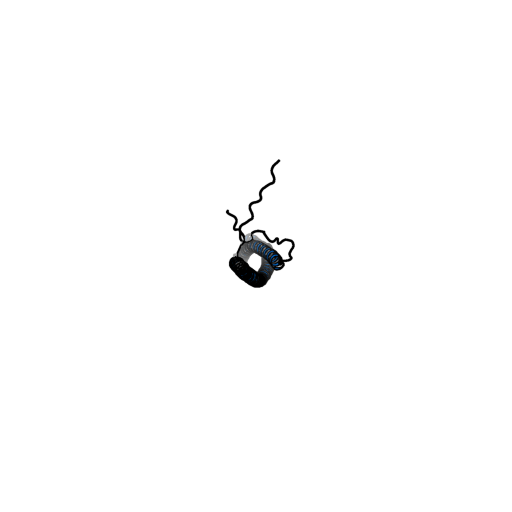88 ? 6.998 6.751 -23.993 1.00 94.69 188 THR A O 1
ATOM 1514 N N . CYS A 1 189 ? 7.730 5.917 -22.038 1.00 92.88 189 CYS A N 1
ATOM 1515 C CA . CYS A 1 189 ? 8.918 5.265 -22.588 1.00 92.88 189 CYS A CA 1
ATOM 1516 C C . CYS A 1 189 ? 8.557 4.232 -23.662 1.00 92.88 189 CYS A C 1
ATOM 1518 O O . CYS A 1 189 ? 9.184 4.206 -24.720 1.00 92.88 189 CYS A O 1
ATOM 1520 N N . ARG A 1 190 ? 7.522 3.418 -23.429 1.00 93.62 190 ARG A N 1
ATOM 1521 C CA . ARG A 1 190 ? 7.056 2.392 -24.373 1.00 93.62 190 ARG A CA 1
ATOM 1522 C C . ARG A 1 190 ? 6.485 2.984 -25.665 1.00 93.62 190 ARG A C 1
ATOM 1524 O O . ARG A 1 190 ? 6.563 2.332 -26.710 1.00 93.62 190 ARG A O 1
ATOM 1531 N N . ALA A 1 191 ? 5.919 4.189 -25.614 1.00 92.12 191 ALA A N 1
ATOM 1532 C CA . ALA A 1 191 ? 5.385 4.893 -26.781 1.00 92.12 191 ALA A CA 1
ATOM 1533 C C . ALA A 1 191 ? 6.475 5.523 -27.674 1.00 92.12 191 ALA A C 1
ATOM 1535 O O . ALA A 1 191 ? 6.216 5.831 -28.845 1.00 92.12 191 ALA A O 1
ATOM 1536 N N . LEU A 1 192 ? 7.693 5.709 -27.151 1.00 91.12 192 LEU A N 1
ATOM 1537 C CA . LEU A 1 192 ? 8.813 6.266 -27.907 1.00 91.12 192 LEU A CA 1
ATOM 1538 C C . LEU A 1 192 ? 9.241 5.328 -29.042 1.00 91.12 192 LEU A C 1
ATOM 1540 O O . LEU A 1 192 ? 9.383 4.118 -28.883 1.00 91.12 192 LEU A O 1
ATOM 1544 N N . ASN A 1 193 ? 9.478 5.908 -30.215 1.00 88.56 193 ASN A N 1
ATOM 1545 C CA . ASN A 1 193 ? 9.966 5.204 -31.393 1.00 88.56 193 ASN A CA 1
ATOM 1546 C C . ASN A 1 193 ? 10.870 6.121 -32.229 1.00 88.56 193 ASN A C 1
ATOM 1548 O O . ASN A 1 193 ? 10.954 7.319 -31.985 1.00 88.56 193 ASN A O 1
ATOM 1552 N N . ASN A 1 194 ? 11.525 5.581 -33.257 1.00 85.31 194 ASN A N 1
ATOM 1553 C CA . ASN A 1 194 ? 12.504 6.327 -34.062 1.00 85.31 194 ASN A CA 1
ATOM 1554 C C . ASN A 1 194 ? 11.946 7.583 -34.772 1.00 85.31 194 ASN A C 1
ATOM 1556 O O . ASN A 1 194 ? 12.737 8.383 -35.265 1.00 85.31 194 ASN A O 1
ATOM 1560 N N . ALA A 1 195 ? 10.621 7.754 -34.855 1.00 85.25 195 ALA A N 1
ATOM 1561 C CA . ALA A 1 195 ? 9.967 8.936 -35.421 1.00 85.25 195 ALA A CA 1
ATOM 1562 C C . ALA A 1 195 ? 9.484 9.944 -34.358 1.00 85.25 195 ALA A C 1
ATOM 1564 O O . ALA A 1 195 ? 8.948 10.996 -34.708 1.00 85.25 195 ALA A O 1
ATOM 1565 N N . SER A 1 196 ? 9.652 9.651 -33.068 1.00 87.38 196 SER A N 1
ATOM 1566 C CA . SER A 1 196 ? 9.263 10.550 -31.984 1.00 87.38 196 SER A CA 1
ATOM 1567 C C . SER A 1 196 ? 10.097 11.838 -32.019 1.00 87.38 196 SER A C 1
ATOM 1569 O O . SER A 1 196 ? 11.325 11.804 -31.980 1.00 87.38 196 SER A O 1
ATOM 1571 N N . ALA A 1 197 ? 9.423 12.992 -32.051 1.00 80.81 197 ALA A N 1
ATOM 1572 C CA . ALA A 1 197 ? 10.044 14.312 -32.228 1.00 80.81 197 ALA A CA 1
ATOM 1573 C C . ALA A 1 197 ? 11.042 14.705 -31.120 1.00 80.81 197 ALA A C 1
ATOM 1575 O O . ALA A 1 197 ? 11.915 15.545 -31.329 1.00 80.81 197 ALA A O 1
ATOM 1576 N N . THR A 1 198 ? 10.919 14.099 -29.940 1.00 79.19 198 THR A N 1
ATOM 1577 C CA . THR A 1 198 ? 11.796 14.316 -28.784 1.00 79.19 198 THR A CA 1
ATOM 1578 C C . THR A 1 198 ? 13.114 13.541 -28.867 1.00 79.19 198 THR A C 1
ATOM 1580 O O . THR A 1 198 ? 14.023 13.801 -28.078 1.00 79.19 198 THR A O 1
ATOM 1583 N N . ILE A 1 199 ? 13.260 12.622 -29.828 1.00 74.81 199 ILE A N 1
ATOM 1584 C CA . ILE A 1 199 ? 14.453 11.789 -29.987 1.00 74.81 199 ILE A CA 1
ATOM 1585 C C . ILE A 1 199 ? 15.306 12.356 -31.125 1.00 74.81 199 ILE A C 1
ATOM 1587 O O . ILE A 1 199 ? 14.917 12.360 -32.289 1.00 74.81 199 ILE A O 1
ATOM 1591 N N . SER A 1 200 ? 16.496 12.854 -30.788 1.00 72.62 200 SER A N 1
ATOM 1592 C CA . SER A 1 200 ? 17.453 13.395 -31.758 1.00 72.62 200 SER A CA 1
ATOM 1593 C C . SER A 1 200 ? 18.648 12.458 -31.906 1.00 72.62 200 SER A C 1
ATOM 1595 O O . SER A 1 200 ? 19.280 12.087 -30.913 1.00 72.62 200 SER A O 1
ATOM 1597 N N . LEU A 1 201 ? 18.994 12.112 -33.150 1.00 71.56 201 LEU A N 1
ATOM 1598 C CA . LEU A 1 201 ? 20.229 11.396 -33.471 1.00 71.56 201 LEU A CA 1
ATOM 1599 C C . LEU A 1 201 ? 21.429 12.272 -33.098 1.00 71.56 201 LEU A C 1
ATOM 1601 O O . LEU A 1 201 ? 21.731 13.270 -33.756 1.00 71.56 201 LEU A O 1
ATOM 1605 N N . LYS A 1 202 ? 22.122 11.905 -32.018 1.00 71.44 202 LYS A N 1
ATOM 1606 C CA . LYS A 1 202 ? 23.337 12.608 -31.607 1.00 71.44 202 LYS A CA 1
ATOM 1607 C C . LYS A 1 202 ? 24.454 12.325 -32.624 1.00 71.44 202 LYS A C 1
ATOM 1609 O O . LYS A 1 202 ? 24.639 11.167 -32.987 1.00 71.44 202 LYS A O 1
ATOM 1614 N N . PRO A 1 203 ? 25.255 13.332 -33.027 1.00 70.75 203 PRO A N 1
ATOM 1615 C CA . PRO A 1 203 ? 26.355 13.152 -33.983 1.00 70.75 203 PRO A CA 1
ATOM 1616 C C . PRO A 1 203 ? 27.425 12.141 -33.542 1.00 70.75 203 PRO A C 1
ATOM 1618 O O . PRO A 1 203 ? 28.162 11.633 -34.374 1.00 70.75 203 PRO A O 1
ATOM 1621 N N . ASN A 1 204 ? 27.518 11.860 -32.236 1.00 70.94 204 ASN A N 1
ATOM 1622 C CA . ASN A 1 204 ? 28.453 10.902 -31.646 1.00 70.94 204 ASN A CA 1
ATOM 1623 C C . ASN A 1 204 ? 27.740 10.048 -30.582 1.00 70.94 204 ASN A C 1
ATOM 1625 O O . ASN A 1 204 ? 27.910 10.306 -29.389 1.00 70.94 204 ASN A O 1
ATOM 1629 N N . PRO A 1 205 ? 26.938 9.047 -30.985 1.00 63.97 205 PRO A N 1
ATOM 1630 C CA . PRO A 1 205 ? 26.166 8.229 -30.048 1.00 63.97 205 PRO A CA 1
ATOM 1631 C C . PRO A 1 205 ? 27.057 7.344 -29.159 1.00 63.97 205 PRO A C 1
ATOM 1633 O O . PRO A 1 205 ? 26.637 6.940 -28.085 1.00 63.97 205 PRO A O 1
ATOM 1636 N N . MET A 1 206 ? 28.310 7.107 -29.568 1.00 70.06 206 MET A N 1
ATOM 1637 C CA . MET A 1 206 ? 29.306 6.321 -28.822 1.00 70.06 206 MET A CA 1
ATOM 1638 C C . MET A 1 206 ? 30.172 7.163 -27.867 1.00 70.06 206 MET A C 1
ATOM 1640 O O . MET A 1 206 ? 31.087 6.637 -27.232 1.00 70.06 206 MET A O 1
ATOM 1644 N N . ARG A 1 207 ? 29.960 8.484 -27.785 1.00 76.12 207 ARG A N 1
ATOM 1645 C CA . ARG A 1 207 ? 30.772 9.347 -26.917 1.00 76.12 207 ARG A CA 1
ATOM 1646 C C . ARG A 1 207 ? 30.292 9.233 -25.474 1.00 76.12 207 ARG A C 1
ATOM 1648 O O . ARG A 1 207 ? 29.260 9.795 -25.125 1.00 76.12 207 ARG A O 1
ATOM 1655 N N . VAL A 1 208 ? 31.102 8.607 -24.625 1.00 70.38 208 VAL A N 1
ATOM 1656 C CA . VAL A 1 208 ? 30.941 8.673 -23.167 1.00 70.38 208 VAL A CA 1
ATOM 1657 C C . VAL A 1 208 ? 31.449 10.042 -22.684 1.00 70.38 208 VAL A C 1
ATOM 1659 O O . VAL A 1 208 ? 32.609 10.380 -22.951 1.00 70.38 208 VAL A O 1
ATOM 1662 N N . PRO A 1 209 ? 30.618 10.879 -22.037 1.00 68.19 209 PRO A N 1
ATOM 1663 C CA . PRO A 1 209 ? 31.078 12.129 -21.440 1.00 68.19 209 PRO A CA 1
ATOM 1664 C C . PRO A 1 209 ? 32.143 11.840 -20.377 1.00 68.19 209 PRO A C 1
ATOM 1666 O O . PRO A 1 209 ? 32.005 10.892 -19.608 1.00 68.19 209 PRO A O 1
ATOM 1669 N N . LYS A 1 210 ? 33.204 12.650 -20.320 1.00 69.81 210 LYS A N 1
ATOM 1670 C CA . LYS A 1 210 ? 34.102 12.626 -19.161 1.00 69.81 210 LYS A CA 1
ATOM 1671 C C . LYS A 1 210 ? 33.374 13.345 -18.024 1.00 69.81 210 LYS A C 1
ATOM 1673 O O . LYS A 1 210 ? 32.949 14.479 -18.242 1.00 69.81 210 LYS A O 1
ATOM 1678 N N . GLY A 1 211 ? 33.163 12.633 -16.916 1.00 59.31 211 GLY A N 1
ATOM 1679 C CA . GLY A 1 211 ? 32.619 13.191 -15.675 1.00 59.31 211 GLY A CA 1
ATOM 1680 C C . GLY A 1 211 ? 33.538 14.228 -15.052 1.00 59.31 211 GLY A C 1
ATOM 1681 O O . GLY A 1 211 ? 34.734 14.257 -15.430 1.00 59.31 211 GLY A O 1
#

Mean predicted aligned error: 9.44 Å

pLDDT: mean 92.66, std 10.83, range [40.47, 98.56]

Sequence (211 aa):
MLGVSVKPGRRFTVGEWHDSGERVSSGAQSRRDVSRSVRQEARHLRDQSNNQTKWDQHDSNTRLEERMSSVQRWVERLQHTLDDTDAEINALAKTKDDAERALQAKAVPLQVATECLFLRDARRGVDLVHDPVEDELHREVKAIERAKEALTRSINDAFLQVCQLQEARQQLQGDVRDKEEALEIDSTCRALNNASATISLKPNPMRVPKG